Protein AF-A0A922YVS8-F1 (afdb_monomer_lite)

Radius of gyration: 56.86 Å; chains: 1; bounding box: 82×53×142 Å

Foldseek 3Di:
DDADPVVRDDDDDDDDDDDQVVPQCPPPDRDSDDPQVVVVVQLVQAWEWEWDAPDPVVRDIDIDTDRDPDDPFDDPVDDPPDDDHGYDYDPVVVVVVVVVPDDPVVVVVVVVVVVVVVCCVVVPVVVVVVVVVVVVVVVVVVVVVVVCVVLVVVLVVLVVVLVVLVVQLVVLVVVLVVVVVVVVVVDDDDPPVLCLCLPCPHPNVVSLVSNVVSLVVSLVSQCVVCVPPDVSVVVSVVVNVVVVVVNVVVVVVSVCCNVCVCCVVPPDPPDD

Sequence (272 aa):
MFYDRATDDFSIPVVVGLDSNVVSGLDGKRANVDVGLALPALIERGLSGQLATQSLLTGLLYVDLDLRPQRESNVRGTYEGMTEIPTTVTAIQNLRDQFEGMDFRKIADDLSAIAASARAVVSGPQLKQAMDDLVAITASFKRLSDRLDKRVDPLADELQRSLQATREAMEGMQQAAKSVNETADGVGRTSDQVANLLAPEAPLVQNLQRAASEVGRTAAALREATSGDSNLMVGADRALEDLSRAARSLRDLAETLEQQPDALLRGREVKP

pLDDT: mean 71.24, std 10.53, range [42.94, 92.12]

Structure (mmCIF, N/CA/C/O backbone):
data_AF-A0A922YVS8-F1
#
_entry.id   AF-A0A922YVS8-F1
#
loop_
_atom_site.group_PDB
_atom_site.id
_atom_site.type_symbol
_atom_site.label_atom_id
_atom_site.label_alt_id
_atom_site.label_comp_id
_atom_site.label_asym_id
_atom_site.label_entity_id
_atom_site.label_seq_id
_atom_site.pdbx_PDB_ins_code
_atom_site.Cartn_x
_atom_site.Cartn_y
_atom_site.Cartn_z
_atom_site.occupancy
_atom_site.B_iso_or_equiv
_atom_site.auth_seq_id
_atom_site.auth_comp_id
_atom_site.auth_asym_id
_atom_site.auth_atom_id
_atom_site.pdbx_PDB_model_num
ATOM 1 N N . MET A 1 1 ? 39.172 -2.471 -56.951 1.00 58.09 1 MET A N 1
ATOM 2 C CA . MET A 1 1 ? 38.874 -2.973 -55.596 1.00 58.09 1 MET A CA 1
ATOM 3 C C . MET A 1 1 ? 40.212 -3.189 -54.927 1.00 58.09 1 MET A C 1
ATOM 5 O O . MET A 1 1 ? 41.060 -3.832 -55.534 1.00 58.09 1 MET A O 1
ATOM 9 N N . PHE A 1 2 ? 40.424 -2.578 -53.771 1.00 63.81 2 PHE A N 1
ATOM 10 C CA . PHE A 1 2 ? 41.665 -2.674 -53.011 1.00 63.81 2 PHE A CA 1
ATOM 11 C C . PHE A 1 2 ? 41.386 -3.463 -51.741 1.00 63.81 2 PHE A C 1
ATOM 13 O O . PHE A 1 2 ? 40.356 -3.253 -51.103 1.00 63.81 2 PHE A O 1
ATOM 20 N N . TYR A 1 3 ? 42.275 -4.396 -51.428 1.00 65.62 3 TYR A N 1
ATOM 21 C CA . TYR A 1 3 ? 42.193 -5.227 -50.238 1.00 65.62 3 TYR A CA 1
ATOM 22 C C . TYR A 1 3 ? 43.379 -4.885 -49.346 1.00 65.62 3 TYR A C 1
ATOM 24 O O . TYR A 1 3 ? 44.530 -5.036 -49.768 1.00 65.62 3 TYR A O 1
ATOM 32 N N . ASP A 1 4 ? 43.095 -4.393 -48.144 1.00 66.38 4 ASP A N 1
ATOM 33 C CA . ASP A 1 4 ? 44.117 -4.158 -47.134 1.00 66.38 4 ASP A CA 1
ATOM 34 C C . ASP A 1 4 ? 44.248 -5.403 -46.256 1.00 66.38 4 ASP A C 1
ATOM 36 O O . ASP A 1 4 ? 43.372 -5.741 -45.464 1.00 66.38 4 ASP A O 1
ATOM 40 N N . ARG A 1 5 ? 45.384 -6.087 -46.394 1.00 59.88 5 ARG A N 1
ATOM 41 C CA . ARG A 1 5 ? 45.676 -7.328 -45.673 1.00 59.88 5 ARG A CA 1
ATOM 42 C C . ARG A 1 5 ? 45.923 -7.111 -44.175 1.00 59.88 5 ARG A C 1
ATOM 44 O O . ARG A 1 5 ? 45.879 -8.080 -43.425 1.00 59.88 5 ARG A O 1
ATOM 51 N N . ALA A 1 6 ? 46.221 -5.885 -43.739 1.00 65.00 6 ALA A N 1
ATOM 52 C CA . ALA A 1 6 ? 46.435 -5.571 -42.327 1.00 65.00 6 ALA A CA 1
ATOM 53 C C . ALA A 1 6 ? 45.116 -5.357 -41.570 1.00 65.00 6 ALA A C 1
ATOM 55 O O . ALA A 1 6 ? 45.045 -5.655 -40.380 1.00 65.00 6 ALA A O 1
ATOM 56 N N . THR A 1 7 ? 44.083 -4.865 -42.257 1.00 63.25 7 THR A N 1
ATOM 57 C CA . THR A 1 7 ? 42.763 -4.567 -41.676 1.00 63.25 7 THR A CA 1
ATOM 58 C C . THR A 1 7 ? 41.656 -5.517 -42.145 1.00 63.25 7 THR A C 1
ATOM 60 O O . THR A 1 7 ? 40.537 -5.420 -41.653 1.00 63.25 7 THR A O 1
ATOM 63 N N . ASP A 1 8 ? 41.982 -6.454 -43.046 1.00 61.53 8 ASP A N 1
ATOM 64 C CA . ASP A 1 8 ? 41.059 -7.400 -43.694 1.00 61.53 8 ASP A CA 1
ATOM 65 C C . ASP A 1 8 ? 39.847 -6.709 -44.344 1.00 61.53 8 ASP A C 1
ATOM 67 O O . ASP A 1 8 ? 38.736 -7.234 -44.364 1.00 61.53 8 ASP A O 1
ATOM 71 N N . ASP A 1 9 ? 40.063 -5.501 -44.871 1.00 61.22 9 ASP A N 1
ATOM 72 C CA . ASP A 1 9 ? 38.989 -4.635 -45.342 1.00 61.22 9 ASP A CA 1
ATOM 73 C C . ASP A 1 9 ? 39.039 -4.392 -46.857 1.00 61.22 9 ASP A C 1
ATOM 75 O O . ASP A 1 9 ? 40.102 -4.222 -47.472 1.00 61.22 9 ASP A O 1
ATOM 79 N N . PHE A 1 10 ? 37.853 -4.352 -47.468 1.00 65.38 10 PHE A N 1
ATOM 80 C CA . PHE A 1 10 ? 37.658 -4.206 -48.907 1.00 65.38 10 PHE A CA 1
ATOM 81 C C . PHE A 1 10 ? 37.180 -2.796 -49.254 1.00 65.38 10 PHE A C 1
ATOM 83 O O . PHE A 1 10 ? 36.111 -2.363 -48.839 1.00 65.38 10 PHE A O 1
ATOM 90 N N . SER A 1 11 ? 37.928 -2.099 -50.111 1.00 69.62 11 SER A N 1
ATOM 91 C CA . SER A 1 11 ? 37.577 -0.755 -50.585 1.00 69.62 11 SER A CA 1
ATOM 92 C C . SER A 1 11 ? 37.315 -0.695 -52.087 1.00 69.62 11 SER A C 1
ATOM 94 O O . SER A 1 11 ? 38.050 -1.258 -52.910 1.00 69.62 11 SER A O 1
ATOM 96 N N . ILE A 1 12 ? 36.266 0.039 -52.463 1.00 77.25 12 ILE A N 1
ATOM 97 C CA . ILE A 1 12 ? 35.921 0.335 -53.855 1.00 77.25 12 ILE A CA 1
ATOM 98 C C . ILE A 1 12 ? 36.410 1.755 -54.170 1.00 77.25 12 ILE A C 1
ATOM 100 O O . ILE A 1 12 ? 35.902 2.704 -53.576 1.00 77.25 12 ILE A O 1
ATOM 104 N N . PRO A 1 13 ? 37.381 1.931 -55.084 1.00 74.81 13 PRO A N 1
ATOM 105 C CA . PRO A 1 13 ? 37.847 3.260 -55.453 1.00 74.81 13 PRO A CA 1
ATOM 106 C C . PRO A 1 13 ? 36.765 3.997 -56.246 1.00 74.81 13 PRO A C 1
ATOM 108 O O . PRO A 1 13 ? 36.210 3.451 -57.201 1.00 74.81 13 PRO A O 1
ATOM 111 N N . VAL A 1 14 ? 36.505 5.249 -55.877 1.00 80.25 14 VAL A N 1
ATOM 112 C CA . VAL A 1 14 ? 35.592 6.146 -56.591 1.00 80.25 14 VAL A CA 1
ATOM 113 C C . VAL A 1 14 ? 36.385 7.366 -57.037 1.00 80.25 14 VAL A C 1
ATOM 115 O O . VAL A 1 14 ? 37.005 8.037 -56.217 1.00 80.25 14 VAL A O 1
ATOM 118 N N . VAL A 1 15 ? 36.375 7.643 -58.340 1.00 81.94 15 VAL A N 1
ATOM 119 C CA . VAL A 1 15 ? 37.032 8.821 -58.918 1.00 81.94 15 VAL A CA 1
ATOM 120 C C . VAL A 1 15 ? 35.967 9.875 -59.187 1.00 81.94 15 VAL A C 1
ATOM 122 O O . VAL A 1 15 ? 34.983 9.600 -59.872 1.00 81.94 15 VAL A O 1
ATOM 125 N N . VAL A 1 16 ? 36.163 11.077 -58.649 1.00 77.81 16 VAL A N 1
ATOM 126 C CA . VAL A 1 16 ? 35.246 12.210 -58.819 1.00 77.81 16 VAL A CA 1
ATOM 127 C C . VAL A 1 16 ? 35.965 13.315 -59.585 1.00 77.81 16 VAL A C 1
ATOM 129 O O . VAL A 1 16 ? 37.068 13.713 -59.220 1.00 77.81 16 VAL A O 1
ATOM 132 N N . GLY A 1 17 ? 35.338 13.816 -60.650 1.00 78.50 17 GLY A N 1
ATOM 133 C CA . GLY A 1 17 ? 35.780 15.029 -61.332 1.00 78.50 17 GLY A CA 1
ATOM 134 C C . GLY A 1 17 ? 35.181 16.255 -60.650 1.00 78.50 17 GLY A C 1
ATOM 135 O O . GLY A 1 17 ? 33.960 16.375 -60.580 1.00 78.50 17 GLY A O 1
ATOM 136 N N . LEU A 1 18 ? 36.025 17.154 -60.144 1.00 72.12 18 LEU A N 1
ATOM 137 C CA . LEU A 1 18 ? 35.592 18.427 -59.568 1.00 72.12 18 LEU A CA 1
ATOM 138 C C . LEU A 1 18 ? 35.735 19.531 -60.618 1.00 72.12 18 LEU A C 1
ATOM 140 O O . LEU A 1 18 ? 36.820 19.741 -61.157 1.00 72.12 18 LEU A O 1
ATOM 144 N N . ASP A 1 19 ? 34.645 20.238 -60.904 1.00 68.06 19 ASP A N 1
ATOM 145 C CA . ASP A 1 19 ? 34.664 21.399 -61.794 1.00 68.06 19 ASP A CA 1
ATOM 146 C C . ASP A 1 19 ? 35.158 22.637 -61.022 1.00 68.06 19 ASP A C 1
ATOM 148 O O . ASP A 1 19 ? 34.669 22.952 -59.930 1.00 68.06 19 ASP A O 1
ATOM 152 N N . SER A 1 20 ? 36.139 23.349 -61.582 1.00 60.16 20 SER A N 1
ATOM 153 C CA . SER A 1 20 ? 36.783 24.507 -60.950 1.00 60.16 20 SER A CA 1
ATOM 154 C C . SER A 1 20 ? 35.852 25.692 -60.711 1.00 60.16 20 SER A C 1
ATOM 156 O O . SER A 1 20 ? 36.101 26.519 -59.827 1.00 60.16 20 SER A O 1
ATOM 158 N N . ASN A 1 21 ? 34.723 25.729 -61.417 1.00 57.12 21 ASN A N 1
ATOM 159 C CA . ASN A 1 21 ? 33.697 26.748 -61.236 1.00 57.12 21 ASN A CA 1
ATOM 160 C C . ASN A 1 21 ? 32.858 26.553 -59.960 1.00 57.12 21 ASN A C 1
ATOM 162 O O . ASN A 1 21 ? 32.182 27.489 -59.537 1.00 57.12 21 ASN A O 1
ATOM 166 N N . VAL A 1 22 ? 32.901 25.369 -59.334 1.00 55.09 22 VAL A N 1
ATOM 167 C CA . VAL A 1 22 ? 32.051 25.010 -58.179 1.00 55.09 22 VAL A CA 1
ATOM 168 C C . VAL A 1 22 ? 32.738 25.300 -56.835 1.00 55.09 22 VAL A C 1
ATOM 170 O O . VAL A 1 22 ? 32.066 25.547 -55.839 1.00 55.09 22 VAL A O 1
ATOM 173 N N . VAL A 1 23 ? 34.076 25.337 -56.802 1.00 53.84 23 VAL A N 1
ATOM 174 C CA . VAL A 1 23 ? 34.883 25.479 -55.565 1.00 53.84 23 VAL A CA 1
ATOM 175 C C . VAL A 1 23 ? 35.293 26.938 -55.278 1.00 53.84 23 VAL A C 1
ATOM 177 O O . VAL A 1 23 ? 35.799 27.268 -54.205 1.00 53.84 23 VAL A O 1
ATOM 180 N N . SER A 1 24 ? 35.034 27.857 -56.208 1.00 50.88 24 SER A N 1
ATOM 181 C CA . SER A 1 24 ? 35.391 29.273 -56.070 1.00 50.88 24 SER A CA 1
ATOM 182 C C . SER A 1 24 ? 34.407 30.022 -55.160 1.00 50.88 24 SER A C 1
ATOM 184 O O . SER A 1 24 ? 33.421 30.578 -55.643 1.00 50.88 24 SER A O 1
ATOM 186 N N . GLY A 1 25 ? 34.662 30.075 -53.846 1.00 50.12 25 GLY A N 1
ATOM 187 C CA . GLY A 1 25 ? 33.850 30.930 -52.966 1.00 50.12 25 GLY A CA 1
ATOM 188 C C . GLY A 1 25 ? 33.997 30.810 -51.449 1.00 50.12 25 GLY A C 1
ATOM 189 O O . GLY A 1 25 ? 33.137 31.332 -50.746 1.00 50.12 25 GLY A O 1
ATOM 190 N N . LEU A 1 26 ? 35.034 30.166 -50.907 1.00 49.34 26 LEU A N 1
ATOM 191 C CA . LEU A 1 26 ? 35.157 29.990 -49.447 1.00 49.34 26 LEU A CA 1
ATOM 192 C C . LEU A 1 26 ? 35.705 31.228 -48.702 1.00 49.34 26 LEU A C 1
ATOM 194 O O . LEU A 1 26 ? 35.675 31.272 -47.475 1.00 49.34 26 LEU A O 1
ATOM 198 N N . ASP A 1 27 ? 36.151 32.255 -49.425 1.00 49.72 27 ASP A N 1
ATOM 199 C CA . ASP A 1 27 ? 36.666 33.532 -48.907 1.00 49.72 27 ASP A CA 1
ATOM 200 C C . ASP A 1 27 ? 35.965 34.768 -49.520 1.00 49.72 27 ASP A C 1
ATOM 202 O O . ASP A 1 27 ? 36.373 35.909 -49.287 1.00 49.72 27 ASP A O 1
ATOM 206 N N . GLY A 1 28 ? 34.902 34.562 -50.310 1.00 50.94 28 GLY A N 1
ATOM 207 C CA . GLY A 1 28 ? 34.138 35.633 -50.962 1.00 50.94 28 GLY A CA 1
ATOM 208 C C . GLY A 1 28 ? 34.893 36.390 -52.064 1.00 50.94 28 GLY A C 1
ATOM 209 O O . GLY A 1 28 ? 34.376 37.379 -52.587 1.00 50.94 28 GLY A O 1
ATOM 210 N N . LYS A 1 29 ? 36.095 35.946 -52.449 1.00 52.50 29 LYS A N 1
ATOM 211 C CA . LYS A 1 29 ? 36.877 36.533 -53.540 1.00 52.50 29 LYS A CA 1
ATOM 212 C C . LYS A 1 29 ? 36.985 35.515 -54.668 1.00 52.50 29 LYS A C 1
ATOM 214 O O . LYS A 1 29 ? 37.364 34.372 -54.457 1.00 52.50 29 LYS A O 1
ATOM 219 N N . ARG A 1 30 ? 36.674 35.930 -55.901 1.00 48.47 30 ARG A N 1
ATOM 220 C CA . ARG A 1 30 ? 36.985 35.136 -57.101 1.00 48.47 30 ARG A CA 1
ATOM 221 C C . ARG A 1 30 ? 38.494 35.158 -57.326 1.00 48.47 30 ARG A C 1
ATOM 223 O O . ARG A 1 30 ? 38.990 35.912 -58.158 1.00 48.47 30 ARG A O 1
ATOM 230 N N . ALA A 1 31 ? 39.229 34.386 -56.542 1.00 52.06 31 ALA A N 1
ATOM 231 C CA . ALA A 1 31 ? 40.592 34.040 -56.876 1.00 52.06 31 ALA A CA 1
ATOM 232 C C . ALA A 1 31 ? 40.534 32.806 -57.782 1.00 52.06 31 ALA A C 1
ATOM 234 O O . ALA A 1 31 ? 39.868 31.824 -57.463 1.00 52.06 31 ALA A O 1
ATOM 235 N N . ASN A 1 32 ? 41.207 32.886 -58.929 1.00 51.34 32 ASN A N 1
ATOM 236 C CA . ASN A 1 32 ? 41.438 31.769 -59.841 1.00 51.34 32 ASN A CA 1
ATOM 237 C C . ASN A 1 32 ? 42.437 30.804 -59.172 1.00 51.34 32 ASN A C 1
ATOM 239 O O . ASN A 1 32 ? 43.597 30.725 -59.569 1.00 51.34 32 ASN A O 1
ATOM 243 N N . VAL A 1 33 ? 42.038 30.213 -58.043 1.00 54.34 33 VAL A N 1
ATOM 244 C CA . VAL A 1 33 ? 42.854 29.260 -57.295 1.00 54.34 33 VAL A CA 1
ATOM 245 C C . VAL A 1 33 ? 42.664 27.918 -57.968 1.00 54.34 33 VAL A C 1
ATOM 247 O O . VAL A 1 33 ? 41.540 27.434 -58.096 1.00 54.34 33 VAL A O 1
ATOM 250 N N . ASP A 1 34 ? 43.771 27.339 -58.413 1.00 58.03 34 ASP A N 1
ATOM 251 C CA . ASP A 1 34 ? 43.793 25.985 -58.938 1.00 58.03 34 ASP A CA 1
ATOM 252 C C . ASP A 1 34 ? 43.182 25.040 -57.890 1.00 58.03 34 ASP A C 1
ATOM 254 O O . ASP A 1 34 ? 43.657 24.969 -56.752 1.00 58.03 34 ASP A O 1
ATOM 258 N N . VAL A 1 35 ? 42.093 24.351 -58.241 1.00 56.66 35 VAL A N 1
ATOM 259 C CA . VAL A 1 35 ? 41.361 23.466 -57.316 1.00 56.66 35 VAL A CA 1
ATOM 260 C C . VAL A 1 35 ? 42.278 22.395 -56.730 1.00 56.66 35 VAL A C 1
ATOM 262 O O . VAL A 1 35 ? 42.091 21.994 -55.578 1.00 56.66 35 VAL A O 1
ATOM 265 N N . GLY A 1 36 ? 43.326 22.006 -57.466 1.00 58.84 36 GLY A N 1
ATOM 266 C CA . GLY A 1 36 ? 44.356 21.091 -56.981 1.00 58.84 36 GLY A CA 1
ATOM 267 C C . GLY A 1 36 ? 45.101 21.588 -55.735 1.00 58.84 36 GLY A C 1
ATOM 268 O O . GLY A 1 36 ? 45.510 20.772 -54.913 1.00 58.84 36 GLY A O 1
ATOM 269 N N . LEU A 1 37 ? 45.231 22.906 -55.544 1.00 59.44 37 LEU A N 1
ATOM 270 C CA . LEU A 1 37 ? 45.933 23.514 -54.405 1.00 59.44 37 LEU A CA 1
ATOM 271 C C . LEU A 1 37 ? 45.021 23.762 -53.193 1.00 59.44 37 LEU A C 1
ATOM 273 O O . LEU A 1 37 ? 45.501 23.785 -52.062 1.00 59.44 37 LEU A O 1
ATOM 277 N N . ALA A 1 38 ? 43.713 23.942 -53.405 1.00 67.88 38 ALA A N 1
ATOM 278 C CA . ALA A 1 38 ? 42.760 24.229 -52.329 1.00 67.88 38 ALA A CA 1
ATOM 279 C C . ALA A 1 38 ? 42.250 22.962 -51.620 1.00 67.88 38 ALA A C 1
ATOM 281 O O . ALA A 1 38 ? 41.956 22.994 -50.425 1.00 67.88 38 ALA A O 1
ATOM 282 N N . LEU A 1 39 ? 42.157 21.840 -52.340 1.00 75.12 39 LEU A N 1
ATOM 283 C CA . LEU A 1 39 ? 41.601 20.594 -51.814 1.00 75.12 39 LEU A CA 1
ATOM 284 C C . LEU A 1 39 ? 42.404 19.996 -50.637 1.00 75.12 39 LEU A C 1
ATOM 286 O O . LEU A 1 39 ? 41.772 19.639 -49.641 1.00 75.12 39 LEU A O 1
ATOM 290 N N . PRO A 1 40 ? 43.754 19.946 -50.662 1.00 77.00 40 PRO A N 1
ATOM 291 C CA . PRO A 1 40 ? 44.537 19.469 -49.519 1.00 77.00 40 PRO A CA 1
ATOM 292 C C . PRO A 1 40 ? 44.268 20.267 -48.236 1.00 77.00 40 PRO A C 1
ATOM 294 O O . PRO A 1 40 ? 44.071 19.684 -47.174 1.00 77.00 40 PRO A O 1
ATOM 297 N N . ALA A 1 41 ? 44.150 21.595 -48.343 1.00 75.19 41 ALA A N 1
ATOM 298 C CA . ALA A 1 41 ? 43.856 22.462 -47.201 1.00 75.19 41 ALA A CA 1
ATOM 299 C C . ALA A 1 41 ? 42.443 22.239 -46.628 1.00 75.19 41 ALA A C 1
ATOM 301 O O . ALA A 1 41 ? 42.214 22.451 -45.438 1.00 75.19 41 ALA A O 1
ATOM 302 N N . LEU A 1 42 ? 41.477 21.816 -47.450 1.00 79.06 42 LEU A N 1
ATOM 303 C CA . LEU A 1 42 ? 40.133 21.465 -46.981 1.00 79.06 42 LEU A CA 1
ATOM 304 C C . LEU A 1 42 ? 40.116 20.103 -46.287 1.00 79.06 42 LEU A C 1
ATOM 306 O O . LEU A 1 42 ? 39.453 19.958 -45.262 1.00 79.06 42 LEU A O 1
ATOM 310 N N . ILE A 1 43 ? 40.885 19.138 -46.791 1.00 80.50 43 ILE A N 1
ATOM 311 C CA . ILE A 1 43 ? 41.066 17.829 -46.150 1.00 80.50 43 ILE A CA 1
ATOM 312 C C . ILE A 1 43 ? 41.705 17.997 -44.768 1.00 80.50 43 ILE A C 1
ATOM 314 O O . ILE A 1 43 ? 41.175 17.472 -43.791 1.00 80.50 43 ILE A O 1
ATOM 318 N N . GLU A 1 44 ? 42.752 18.820 -44.642 1.00 78.44 44 GLU A N 1
ATOM 319 C CA . GLU A 1 44 ? 43.361 19.154 -43.342 1.00 78.44 44 GLU A CA 1
ATOM 320 C C . GLU A 1 44 ? 42.370 19.799 -42.356 1.00 78.44 44 GLU A C 1
ATOM 322 O O . GLU A 1 44 ? 42.514 19.671 -41.139 1.00 78.44 44 GLU A O 1
ATOM 327 N N . ARG A 1 45 ? 41.330 20.469 -42.868 1.00 77.69 45 ARG A N 1
ATOM 328 C CA . ARG A 1 45 ? 40.256 21.086 -42.074 1.00 77.69 45 ARG A CA 1
ATOM 329 C C . ARG A 1 45 ? 39.076 20.150 -41.797 1.00 77.69 45 ARG A C 1
ATOM 331 O O . ARG A 1 45 ? 38.106 20.594 -41.183 1.00 77.69 45 ARG A O 1
ATOM 338 N N . GLY A 1 46 ? 39.163 18.884 -42.202 1.00 79.56 46 GLY A N 1
ATOM 339 C CA . GLY A 1 46 ? 38.150 17.862 -41.942 1.00 79.56 46 GLY A CA 1
ATOM 340 C C . GLY A 1 46 ? 37.183 17.609 -43.097 1.00 79.56 46 GLY A C 1
ATOM 341 O O . GLY A 1 46 ? 36.078 17.126 -42.861 1.00 79.56 46 GLY A O 1
ATOM 342 N N . LEU A 1 47 ? 37.540 17.944 -44.341 1.00 85.00 47 LEU A N 1
ATOM 343 C CA . LEU A 1 47 ? 36.718 17.573 -45.495 1.00 85.00 47 LEU A CA 1
ATOM 344 C C . LEU A 1 47 ? 36.656 16.050 -45.607 1.00 85.00 47 LEU A C 1
ATOM 346 O O . LEU A 1 47 ? 37.685 15.386 -45.728 1.00 85.00 47 LEU A O 1
ATOM 350 N N . SER A 1 48 ? 35.442 15.513 -45.599 1.00 85.75 48 SER A N 1
ATOM 351 C CA . SER A 1 48 ? 35.200 14.080 -45.719 1.00 85.75 48 SER A CA 1
ATOM 352 C C . SER A 1 48 ? 34.015 13.794 -46.631 1.00 85.75 48 SER A C 1
ATOM 354 O O . SER A 1 48 ? 33.064 14.574 -46.708 1.00 85.75 48 SER A O 1
ATOM 356 N N . GLY A 1 49 ? 34.096 12.669 -47.335 1.00 85.75 49 GLY A N 1
ATOM 357 C CA . GLY A 1 49 ? 33.036 12.146 -48.178 1.00 85.75 49 GLY A CA 1
ATOM 358 C C . GLY A 1 49 ? 32.163 11.133 -47.450 1.00 85.75 49 GLY A C 1
ATOM 359 O O . GLY A 1 49 ? 32.647 10.308 -46.676 1.00 85.75 49 GLY A O 1
ATOM 360 N N . GLN A 1 50 ? 30.868 11.149 -47.727 1.00 83.88 50 GLN A N 1
ATOM 361 C CA . GLN A 1 50 ? 29.936 10.119 -47.289 1.00 83.88 50 GLN A CA 1
ATOM 362 C C . GLN A 1 50 ? 29.014 9.750 -48.454 1.00 83.88 50 GLN A C 1
ATOM 364 O O . GLN A 1 50 ? 28.595 10.609 -49.226 1.00 83.88 50 GLN A O 1
ATOM 369 N N . LEU A 1 51 ? 28.659 8.471 -48.582 1.00 85.38 51 LEU A N 1
ATOM 370 C CA . LEU A 1 51 ? 27.561 8.090 -49.466 1.00 85.38 51 LEU A CA 1
ATOM 371 C C . LEU A 1 51 ? 26.229 8.481 -48.823 1.00 85.38 51 LEU A C 1
ATOM 373 O O . LEU A 1 51 ? 25.913 8.082 -47.701 1.00 85.38 51 LEU A O 1
ATOM 377 N N . ALA A 1 52 ? 25.434 9.250 -49.552 1.00 78.94 52 ALA A N 1
ATOM 378 C CA . ALA A 1 52 ? 24.099 9.643 -49.145 1.00 78.94 52 ALA A CA 1
ATOM 379 C C . ALA A 1 52 ? 23.079 9.153 -50.174 1.00 78.94 52 ALA A C 1
ATOM 381 O O . ALA A 1 52 ? 23.367 9.006 -51.362 1.00 78.94 52 ALA A O 1
ATOM 382 N N . THR A 1 53 ? 21.872 8.839 -49.709 1.00 80.62 53 THR A N 1
ATOM 383 C CA . THR A 1 53 ? 20.803 8.356 -50.585 1.00 80.62 53 THR A CA 1
ATOM 384 C C . THR A 1 53 ? 20.056 9.543 -51.170 1.00 80.62 53 THR A C 1
ATOM 386 O O . THR A 1 53 ? 19.465 10.324 -50.431 1.00 80.62 53 THR A O 1
ATOM 389 N N . GLN A 1 54 ? 20.051 9.663 -52.496 1.00 77.62 54 GLN A N 1
ATOM 390 C CA . GLN A 1 54 ? 19.267 10.688 -53.185 1.00 77.62 54 GLN A CA 1
ATOM 391 C C . GLN A 1 54 ? 17.778 10.326 -53.192 1.00 77.62 54 GLN A C 1
ATOM 393 O O . GLN A 1 54 ? 16.914 11.191 -53.078 1.00 77.62 54 GLN A O 1
ATOM 398 N N . SER A 1 55 ? 17.471 9.036 -53.345 1.00 74.69 55 SER A N 1
ATOM 399 C CA . SER A 1 55 ? 16.103 8.528 -53.376 1.00 74.69 55 SER A CA 1
ATOM 400 C C . SER A 1 55 ? 16.049 7.102 -52.849 1.00 74.69 55 SER A C 1
ATOM 402 O O . SER A 1 55 ? 16.669 6.196 -53.405 1.00 74.69 55 SER A O 1
ATOM 404 N N . LEU A 1 56 ? 15.256 6.894 -51.798 1.00 72.75 56 LEU A N 1
ATOM 405 C CA . LEU A 1 56 ? 14.994 5.565 -51.239 1.00 72.75 56 LEU A CA 1
ATOM 406 C C . LEU A 1 56 ? 14.178 4.684 -52.195 1.00 72.75 56 LEU A C 1
ATOM 408 O O . LEU A 1 56 ? 14.260 3.465 -52.118 1.00 72.75 56 LEU A O 1
ATOM 412 N N . LEU A 1 57 ? 13.405 5.292 -53.102 1.00 75.19 57 LEU A N 1
ATOM 413 C CA . LEU A 1 57 ? 12.544 4.562 -54.033 1.00 75.19 57 LEU A CA 1
ATOM 414 C C . LEU A 1 57 ? 13.334 3.954 -55.199 1.00 75.19 57 LEU A C 1
ATOM 416 O O . LEU A 1 57 ? 12.989 2.879 -55.678 1.00 75.19 57 LEU A O 1
ATOM 420 N N . THR A 1 58 ? 14.382 4.643 -55.660 1.00 81.81 58 THR A N 1
ATOM 421 C CA . THR A 1 58 ? 15.212 4.197 -56.793 1.00 81.81 58 THR A CA 1
ATOM 422 C C . THR A 1 58 ? 16.573 3.647 -56.370 1.00 81.81 58 THR A C 1
ATOM 424 O O . THR A 1 58 ? 17.258 3.053 -57.196 1.00 81.81 58 THR A O 1
ATOM 427 N N . GLY A 1 59 ? 16.981 3.846 -55.111 1.00 77.44 59 GLY A N 1
ATOM 428 C CA . GLY A 1 59 ? 18.271 3.389 -54.584 1.00 77.44 59 GLY A CA 1
ATOM 429 C C . GLY A 1 59 ? 19.481 4.172 -55.103 1.00 77.44 59 GLY A C 1
ATOM 430 O O . GLY A 1 59 ? 20.612 3.724 -54.941 1.00 77.44 59 GLY A O 1
ATOM 431 N N . LEU A 1 60 ? 19.265 5.327 -55.742 1.00 82.19 60 LEU A N 1
ATOM 432 C CA . LEU A 1 60 ? 20.349 6.168 -56.250 1.00 82.19 60 LEU A CA 1
ATOM 433 C C . LEU A 1 60 ? 21.125 6.806 -55.091 1.00 82.19 60 LEU A C 1
ATOM 435 O O . LEU A 1 60 ? 20.534 7.399 -54.182 1.00 82.19 60 LEU A O 1
ATOM 439 N N . LEU A 1 61 ? 22.452 6.702 -55.155 1.00 83.62 61 LEU A N 1
ATOM 440 C CA . LEU A 1 61 ? 23.387 7.269 -54.186 1.00 83.62 61 LEU A CA 1
ATOM 441 C C . LEU A 1 61 ? 24.136 8.454 -54.801 1.00 83.62 61 LEU A C 1
ATOM 443 O O . LEU A 1 61 ? 24.439 8.448 -55.994 1.00 83.62 61 LEU A O 1
ATOM 447 N N . TYR A 1 62 ? 24.468 9.439 -53.974 1.00 84.50 62 TYR A N 1
ATOM 448 C CA . TYR A 1 62 ? 25.375 10.530 -54.319 1.00 84.50 62 TYR A CA 1
ATOM 449 C C . TYR A 1 62 ? 26.499 10.630 -53.283 1.00 84.50 62 TYR A C 1
ATOM 451 O O . TYR A 1 62 ? 26.388 10.104 -52.172 1.00 84.50 62 TYR A O 1
ATOM 459 N N . VAL A 1 63 ? 27.596 11.282 -53.667 1.00 85.62 63 VAL A N 1
ATOM 460 C CA . VAL A 1 63 ? 28.715 11.569 -52.766 1.00 85.62 63 VAL A CA 1
ATOM 461 C C . VAL A 1 63 ? 28.472 12.931 -52.133 1.00 85.62 63 VAL A C 1
ATOM 463 O O . VAL A 1 63 ? 28.469 13.946 -52.827 1.00 85.62 63 VAL A O 1
ATOM 466 N N . ASP A 1 64 ? 28.248 12.935 -50.827 1.00 85.19 64 ASP A N 1
ATOM 467 C CA . ASP A 1 64 ? 28.142 14.135 -50.008 1.00 85.19 64 ASP A CA 1
ATOM 468 C C . ASP A 1 64 ? 29.533 14.511 -49.489 1.00 85.19 64 ASP A C 1
ATOM 470 O O . ASP A 1 64 ? 30.226 13.657 -48.935 1.00 85.19 64 ASP A O 1
ATOM 474 N N . LEU A 1 65 ? 29.959 15.758 -49.699 1.00 85.06 65 LEU A N 1
ATOM 475 C CA . LEU A 1 65 ? 31.257 16.273 -49.254 1.00 85.06 65 LEU A CA 1
ATOM 476 C C . LEU A 1 65 ? 31.020 17.377 -48.228 1.00 85.06 65 LEU A C 1
ATOM 478 O O . LEU A 1 65 ? 30.478 18.426 -48.573 1.00 85.06 65 LEU A O 1
ATOM 482 N N . ASP A 1 66 ? 31.455 17.159 -46.989 1.00 83.56 66 ASP A N 1
ATOM 483 C CA . ASP A 1 66 ? 31.222 18.103 -45.893 1.00 83.56 66 ASP A CA 1
ATOM 484 C C . ASP A 1 66 ? 32.434 18.206 -44.952 1.00 83.56 66 ASP A C 1
ATOM 486 O O . ASP A 1 66 ? 33.254 17.287 -44.847 1.00 83.56 66 ASP A O 1
ATOM 490 N N . LEU A 1 67 ? 32.556 19.346 -44.268 1.00 82.25 67 LEU A N 1
ATOM 491 C CA . LEU A 1 67 ? 33.602 19.620 -43.284 1.00 82.25 67 LEU A CA 1
ATOM 492 C C . LEU A 1 67 ? 33.172 19.092 -41.916 1.00 82.25 67 LEU A C 1
ATOM 494 O O . LEU A 1 67 ? 32.337 19.682 -41.229 1.00 82.25 67 LEU A O 1
ATOM 498 N N . ARG A 1 68 ? 33.782 17.988 -41.491 1.00 77.38 68 ARG A N 1
ATOM 499 C CA . ARG A 1 68 ? 33.457 17.307 -40.239 1.00 77.38 68 ARG A CA 1
ATOM 500 C C . ARG A 1 68 ? 34.661 17.339 -39.294 1.00 77.38 68 ARG A C 1
ATOM 502 O O . ARG A 1 68 ? 35.756 16.949 -39.680 1.00 77.38 68 ARG A O 1
ATOM 509 N N . PRO A 1 69 ? 34.491 17.758 -38.027 1.00 64.50 69 PRO A N 1
ATOM 510 C CA . PRO A 1 69 ? 35.601 17.880 -37.077 1.00 64.50 69 PRO A CA 1
ATOM 511 C C . PRO A 1 69 ? 36.153 16.535 -36.561 1.00 64.50 69 PRO A C 1
ATOM 513 O O . PRO A 1 69 ? 37.117 16.530 -35.792 1.00 64.50 69 PRO A O 1
ATOM 516 N N . GLN A 1 70 ? 35.551 15.397 -36.933 1.00 59.66 70 GLN A N 1
ATOM 517 C CA . GLN A 1 70 ? 36.037 14.072 -36.538 1.00 59.66 70 GLN A CA 1
ATOM 518 C C . GLN A 1 70 ? 37.238 13.638 -37.389 1.00 59.66 70 GLN A C 1
ATOM 520 O O . GLN A 1 70 ? 37.213 13.714 -38.611 1.00 59.66 70 GLN A O 1
ATOM 525 N N . ARG A 1 71 ? 38.292 13.176 -36.704 1.00 53.84 71 ARG A N 1
ATOM 526 C CA . ARG A 1 71 ? 39.639 12.940 -37.254 1.00 53.84 71 ARG A CA 1
ATOM 527 C C . ARG A 1 71 ? 39.909 11.509 -37.718 1.00 53.84 71 ARG A C 1
ATOM 529 O O . ARG A 1 71 ? 41.028 11.226 -38.135 1.00 53.84 71 ARG A O 1
ATOM 536 N N . GLU A 1 72 ? 38.948 10.597 -37.608 1.00 55.69 72 GLU A N 1
ATOM 537 C CA . GLU A 1 72 ? 39.174 9.205 -38.008 1.00 55.69 72 GLU A CA 1
ATOM 538 C C . GLU A 1 72 ? 38.988 9.075 -39.515 1.00 55.69 72 GLU A C 1
ATOM 540 O O . GLU A 1 72 ? 37.913 8.802 -40.039 1.00 55.69 72 GLU A O 1
ATOM 545 N N . SER A 1 73 ? 40.075 9.387 -40.206 1.00 55.19 73 SER A N 1
ATOM 546 C CA . SER A 1 73 ? 40.164 9.473 -41.649 1.00 55.19 73 SER A CA 1
ATOM 547 C C . SER A 1 73 ? 41.324 8.565 -42.057 1.00 55.19 73 SER A C 1
ATOM 549 O O . SER A 1 73 ? 42.492 8.932 -41.919 1.00 55.19 73 SER A O 1
ATOM 551 N N . ASN A 1 74 ? 41.010 7.353 -42.508 1.00 60.66 74 ASN A N 1
ATOM 552 C CA . ASN A 1 74 ? 42.012 6.440 -43.048 1.00 60.66 74 ASN A CA 1
ATOM 553 C C . ASN A 1 74 ? 42.184 6.752 -44.534 1.00 60.66 74 ASN A C 1
ATOM 555 O O . ASN A 1 74 ? 41.386 6.309 -45.357 1.00 60.66 74 ASN A O 1
ATOM 559 N N . VAL A 1 75 ? 43.210 7.535 -44.860 1.00 61.72 75 VAL A N 1
ATOM 560 C CA . VAL A 1 75 ? 43.663 7.725 -46.243 1.00 61.72 75 VAL A CA 1
ATOM 561 C C . VAL A 1 75 ? 44.474 6.490 -46.625 1.00 61.72 75 VAL A C 1
ATOM 563 O O . VAL A 1 75 ? 45.436 6.154 -45.934 1.00 61.72 75 VAL A O 1
ATOM 566 N N . ARG A 1 76 ? 44.074 5.780 -47.682 1.00 64.19 76 ARG A N 1
ATOM 567 C CA . ARG A 1 76 ? 44.693 4.501 -48.076 1.00 64.19 76 ARG A CA 1
ATOM 568 C C . ARG A 1 76 ? 45.813 4.659 -49.105 1.00 64.19 76 ARG A C 1
ATOM 570 O O . ARG A 1 76 ? 46.522 3.693 -49.365 1.00 64.19 76 ARG A O 1
ATOM 577 N N . GLY A 1 77 ? 46.014 5.864 -49.644 1.00 60.06 77 GLY A N 1
ATOM 578 C CA . GLY A 1 77 ? 47.121 6.186 -50.547 1.00 60.06 77 GLY A CA 1
ATOM 579 C C . GLY A 1 77 ? 46.981 5.470 -51.887 1.00 60.06 77 GLY A C 1
ATOM 580 O O . GLY A 1 77 ? 47.909 4.816 -52.352 1.00 60.06 77 GLY A O 1
ATOM 581 N N . THR A 1 78 ? 45.786 5.530 -52.473 1.00 57.12 78 THR A N 1
ATOM 582 C CA . THR A 1 78 ? 45.347 4.513 -53.443 1.00 57.12 78 THR A CA 1
ATOM 583 C C . THR A 1 78 ? 45.768 4.795 -54.902 1.00 57.12 78 THR A C 1
ATOM 585 O O . THR A 1 78 ? 45.790 3.874 -55.718 1.00 57.12 78 THR A O 1
ATOM 588 N N . TYR A 1 79 ? 46.128 6.041 -55.248 1.00 63.00 79 TYR A N 1
ATOM 589 C CA . TYR A 1 79 ? 46.548 6.441 -56.604 1.00 63.00 79 TYR A CA 1
ATOM 590 C C . TYR A 1 79 ? 47.680 7.483 -56.580 1.00 63.00 79 TYR A C 1
ATOM 592 O O . TYR A 1 79 ? 47.519 8.568 -56.022 1.00 63.00 79 TYR A O 1
ATOM 600 N N . GLU A 1 80 ? 48.812 7.180 -57.227 1.00 60.22 80 GLU A N 1
ATOM 601 C CA . GLU A 1 80 ? 49.928 8.124 -57.381 1.00 60.22 80 GLU A CA 1
ATOM 602 C C . GLU A 1 80 ? 49.505 9.341 -58.222 1.00 60.22 80 GLU A C 1
ATOM 604 O O . GLU A 1 80 ? 49.046 9.206 -59.356 1.00 60.22 80 GLU A O 1
ATOM 609 N N . GLY A 1 81 ? 49.658 10.543 -57.658 1.00 66.38 81 GLY A N 1
ATOM 610 C CA . GLY A 1 81 ? 49.364 11.812 -58.334 1.00 66.38 81 GLY A CA 1
ATOM 611 C C . GLY A 1 81 ? 47.925 12.329 -58.202 1.00 66.38 81 GLY A C 1
ATOM 612 O O . GLY A 1 81 ? 47.617 13.359 -58.797 1.00 66.38 81 GLY A O 1
ATOM 613 N N . MET A 1 82 ? 47.052 11.670 -57.427 1.00 71.00 82 MET A N 1
ATOM 614 C CA . MET A 1 82 ? 45.693 12.152 -57.134 1.00 71.00 82 MET A CA 1
ATOM 615 C C . MET A 1 82 ? 45.508 12.466 -55.646 1.00 71.00 82 MET A C 1
ATOM 617 O O . MET A 1 82 ? 46.011 11.754 -54.781 1.00 71.00 82 MET A O 1
ATOM 621 N N . THR A 1 83 ? 44.748 13.521 -55.346 1.00 75.06 83 THR A N 1
ATOM 622 C CA . THR A 1 83 ? 44.380 13.881 -53.970 1.00 75.06 83 THR A CA 1
ATOM 623 C C . THR A 1 83 ? 43.230 12.996 -53.489 1.00 75.06 83 THR A C 1
ATOM 625 O O . THR A 1 83 ? 42.150 13.004 -54.077 1.00 75.06 83 THR A O 1
ATOM 628 N N . GLU A 1 84 ? 43.450 12.242 -52.414 1.00 80.00 84 GLU A N 1
ATOM 629 C CA . GLU A 1 84 ? 42.445 11.357 -51.819 1.00 80.00 84 GLU A CA 1
ATOM 630 C C . GLU A 1 84 ? 41.602 12.101 -50.771 1.00 80.00 84 GLU A C 1
ATOM 632 O O . GLU A 1 84 ? 42.147 12.749 -49.879 1.00 80.00 84 GLU A O 1
ATOM 637 N N . ILE A 1 85 ? 40.272 11.998 -50.870 1.00 82.44 85 ILE A N 1
ATOM 638 C CA . ILE A 1 85 ? 39.334 12.549 -49.881 1.00 82.44 85 ILE A CA 1
ATOM 639 C C . ILE A 1 85 ? 38.939 11.426 -48.908 1.00 82.44 85 ILE A C 1
ATOM 641 O O . ILE A 1 85 ? 38.426 10.401 -49.365 1.00 82.44 85 ILE A O 1
ATOM 645 N N . PRO A 1 86 ? 39.123 11.599 -47.586 1.00 81.38 86 PRO A N 1
ATOM 646 C CA . PRO A 1 86 ? 38.726 10.593 -46.606 1.00 81.38 86 PRO A CA 1
ATOM 647 C C . PRO A 1 86 ? 37.219 10.320 -46.616 1.00 81.38 86 PRO A C 1
ATOM 649 O O . PRO A 1 86 ? 36.423 11.242 -46.782 1.00 81.38 86 PRO A O 1
ATOM 652 N N . THR A 1 87 ? 36.808 9.074 -46.369 1.00 80.88 87 THR A N 1
ATOM 653 C CA . THR A 1 87 ? 35.387 8.694 -46.294 1.00 80.88 87 THR A CA 1
ATOM 654 C C . THR A 1 87 ? 34.929 8.402 -44.868 1.00 80.88 87 THR A C 1
ATOM 656 O O . THR A 1 87 ? 35.672 7.795 -44.101 1.00 80.88 87 THR A O 1
ATOM 659 N N . THR A 1 88 ? 33.683 8.748 -44.534 1.00 76.69 88 THR A N 1
ATOM 660 C CA . THR A 1 88 ? 33.029 8.387 -43.263 1.00 76.69 88 THR A CA 1
ATOM 661 C C . THR A 1 88 ? 31.925 7.350 -43.468 1.00 76.69 88 THR A C 1
ATOM 663 O O . THR A 1 88 ? 31.296 7.285 -44.529 1.00 76.69 88 THR A O 1
ATOM 666 N N . VAL A 1 89 ? 31.686 6.521 -42.447 1.00 68.44 89 VAL A N 1
ATOM 667 C CA . VAL A 1 89 ? 30.587 5.544 -42.447 1.00 68.44 89 VAL A CA 1
ATOM 668 C C . VAL A 1 89 ? 29.232 6.246 -42.366 1.00 68.44 89 VAL A C 1
ATOM 670 O O . VAL A 1 89 ? 29.082 7.292 -41.732 1.00 68.44 89 VAL A O 1
ATOM 673 N N . THR A 1 90 ? 28.226 5.678 -43.029 1.00 65.69 90 THR A N 1
ATOM 674 C CA . THR A 1 90 ? 26.903 6.302 -43.127 1.00 65.69 90 THR A CA 1
ATOM 675 C C . THR A 1 90 ? 26.038 6.002 -41.899 1.00 65.69 90 THR A C 1
ATOM 677 O O . THR A 1 90 ? 26.051 4.889 -41.380 1.00 65.69 90 THR A O 1
ATOM 680 N N . ALA A 1 91 ? 25.213 6.958 -41.454 1.00 63.25 91 ALA A N 1
ATOM 681 C CA . ALA A 1 91 ? 24.330 6.784 -40.287 1.00 63.25 91 ALA A CA 1
ATOM 682 C C . ALA A 1 91 ? 23.349 5.597 -40.411 1.00 63.25 91 ALA A C 1
ATOM 684 O O . ALA A 1 91 ? 22.958 5.004 -39.407 1.00 63.25 91 ALA A O 1
ATOM 685 N N . ILE A 1 92 ? 22.972 5.226 -41.639 1.00 65.75 92 ILE A N 1
ATOM 686 C CA . ILE A 1 92 ? 22.079 4.090 -41.910 1.00 65.75 92 ILE A CA 1
ATOM 687 C C . ILE A 1 92 ? 22.764 2.743 -41.643 1.00 65.75 92 ILE A C 1
ATOM 689 O O . ILE A 1 92 ? 22.090 1.813 -41.207 1.00 65.75 92 ILE A O 1
ATOM 693 N N . GLN A 1 93 ? 24.081 2.631 -41.845 1.00 65.06 93 GLN A N 1
ATOM 694 C CA . GLN A 1 93 ? 24.829 1.413 -41.503 1.00 65.06 93 GLN A CA 1
ATOM 695 C C . GLN A 1 93 ? 24.825 1.190 -39.986 1.00 65.06 93 GLN A C 1
ATOM 697 O O . GLN A 1 93 ? 24.399 0.134 -39.534 1.00 65.06 93 GLN A O 1
ATOM 702 N N . ASN A 1 94 ? 25.118 2.233 -39.203 1.00 65.94 94 ASN A N 1
ATOM 703 C CA . ASN A 1 94 ? 25.070 2.151 -37.739 1.00 65.94 94 ASN A CA 1
ATOM 704 C C . ASN A 1 94 ? 23.671 1.786 -37.208 1.00 65.94 94 ASN A C 1
ATOM 706 O O . ASN A 1 94 ? 23.550 1.014 -36.259 1.00 65.94 94 ASN A O 1
ATOM 710 N N . LEU A 1 95 ? 22.606 2.326 -37.815 1.00 67.56 95 LEU A N 1
ATOM 711 C CA . LEU A 1 95 ? 21.232 2.003 -37.420 1.00 67.56 95 LEU A CA 1
ATOM 712 C C . LEU A 1 95 ? 20.872 0.547 -37.748 1.00 67.56 95 LEU A C 1
ATOM 714 O O . LEU A 1 95 ? 20.190 -0.104 -36.960 1.00 67.56 95 LEU A O 1
ATOM 718 N N . ARG A 1 96 ? 21.332 0.030 -38.893 1.00 69.19 96 ARG A N 1
ATOM 719 C CA . ARG A 1 96 ? 21.129 -1.368 -39.285 1.00 69.19 96 ARG A CA 1
ATOM 720 C C . ARG A 1 96 ? 21.824 -2.324 -38.317 1.00 69.19 96 ARG A C 1
ATOM 722 O O . ARG A 1 96 ? 21.173 -3.249 -37.841 1.00 69.19 96 ARG A O 1
ATOM 729 N N . ASP A 1 97 ? 23.077 -2.054 -37.969 1.00 69.19 97 ASP A N 1
ATOM 730 C CA . ASP A 1 97 ? 23.854 -2.890 -37.045 1.00 69.19 97 ASP A CA 1
ATOM 731 C C . ASP A 1 97 ? 23.211 -2.939 -35.648 1.00 69.19 97 ASP A C 1
ATOM 733 O O . ASP A 1 97 ? 23.121 -3.992 -35.017 1.00 69.19 97 ASP A O 1
ATOM 737 N N . GLN A 1 98 ? 22.675 -1.806 -35.180 1.00 66.88 98 GLN A N 1
ATOM 738 C CA . GLN A 1 98 ? 21.924 -1.736 -33.923 1.00 66.88 98 GLN A CA 1
ATOM 739 C C . GLN A 1 98 ? 20.600 -2.512 -33.968 1.00 66.88 98 GLN A C 1
ATOM 741 O O . GLN A 1 98 ? 20.171 -3.052 -32.948 1.00 66.88 98 GLN A O 1
ATOM 746 N N . PHE A 1 99 ? 19.947 -2.574 -35.130 1.00 71.50 99 PHE A N 1
ATOM 747 C CA . PHE A 1 99 ? 18.682 -3.288 -35.306 1.00 71.50 99 PHE A CA 1
ATOM 748 C C . PHE A 1 99 ? 18.876 -4.803 -35.459 1.00 71.50 99 PHE A C 1
ATOM 750 O O . PHE A 1 99 ? 18.061 -5.574 -34.959 1.00 71.50 99 PHE A O 1
ATOM 757 N N . GLU A 1 100 ? 19.964 -5.239 -36.102 1.00 74.31 100 GLU A N 1
ATOM 758 C CA . GLU A 1 100 ? 20.329 -6.658 -36.234 1.00 74.31 100 GLU A CA 1
ATOM 759 C C . GLU A 1 100 ? 20.684 -7.296 -34.874 1.00 74.31 100 GLU A C 1
ATOM 761 O O . GLU A 1 100 ? 20.470 -8.491 -34.680 1.00 74.31 100 GLU A O 1
ATOM 766 N N . GLY A 1 101 ? 21.141 -6.500 -33.899 1.00 74.38 101 GLY A N 1
ATOM 767 C CA . GLY A 1 101 ? 21.414 -6.949 -32.528 1.00 74.38 101 GLY A CA 1
ATOM 768 C C . GLY A 1 101 ? 20.190 -7.076 -31.607 1.00 74.38 101 GLY A C 1
ATOM 769 O O . GLY A 1 101 ? 20.341 -7.493 -30.456 1.00 74.38 101 GLY A O 1
ATOM 770 N N . MET A 1 102 ? 18.985 -6.708 -32.059 1.00 79.75 102 MET A N 1
ATOM 771 C CA . MET A 1 102 ? 17.785 -6.728 -31.219 1.00 79.75 102 MET A CA 1
ATOM 772 C C . MET A 1 102 ? 17.072 -8.085 -31.275 1.00 79.75 102 MET A C 1
ATOM 774 O O . MET A 1 102 ? 16.568 -8.508 -32.315 1.00 79.75 102 MET A O 1
ATOM 778 N N . ASP A 1 103 ? 16.961 -8.753 -30.125 1.00 82.12 103 ASP A N 1
ATOM 779 C CA . ASP A 1 103 ? 16.204 -10.000 -30.009 1.00 82.12 103 ASP A CA 1
ATOM 780 C C . ASP A 1 103 ? 14.703 -9.717 -29.828 1.00 82.12 103 ASP A C 1
ATOM 782 O O . ASP A 1 103 ? 14.167 -9.646 -28.718 1.00 82.12 103 ASP A O 1
ATOM 786 N N . PHE A 1 104 ? 14.008 -9.558 -30.954 1.00 84.94 104 PHE A N 1
ATOM 787 C CA . PHE A 1 104 ? 12.555 -9.370 -30.986 1.00 84.94 104 PHE A CA 1
ATOM 788 C C . PHE A 1 104 ? 11.779 -10.532 -30.358 1.00 84.94 104 PHE A C 1
ATOM 790 O O . PHE A 1 104 ? 10.656 -10.332 -29.892 1.00 84.94 104 PHE A O 1
ATOM 797 N N . ARG A 1 105 ? 12.360 -11.740 -30.325 1.00 84.69 105 ARG A N 1
ATOM 798 C CA . ARG A 1 105 ? 11.716 -12.907 -29.720 1.00 84.69 105 ARG A CA 1
ATOM 799 C C . ARG A 1 105 ? 11.692 -12.755 -28.201 1.00 84.69 105 ARG A C 1
ATOM 801 O O . ARG A 1 105 ? 10.627 -12.891 -27.610 1.00 84.69 105 ARG A O 1
ATOM 808 N N . LYS A 1 106 ? 12.801 -12.321 -27.597 1.00 84.44 106 LYS A N 1
ATOM 809 C CA . LYS A 1 106 ? 12.860 -12.012 -26.161 1.00 84.44 106 LYS A CA 1
ATOM 810 C C . LYS A 1 106 ? 11.873 -10.912 -25.748 1.00 84.44 106 LYS A C 1
ATOM 812 O O . LYS A 1 106 ? 11.193 -11.049 -24.739 1.00 84.44 106 LYS A O 1
ATOM 817 N N . ILE A 1 107 ? 11.738 -9.855 -26.554 1.00 86.75 107 ILE A N 1
ATOM 818 C CA . ILE A 1 107 ? 10.768 -8.773 -26.294 1.00 86.75 107 ILE A CA 1
ATOM 819 C C . ILE A 1 107 ? 9.325 -9.307 -26.302 1.00 86.75 107 ILE A C 1
ATOM 821 O O . ILE A 1 107 ? 8.514 -8.931 -25.454 1.00 86.75 107 ILE A O 1
ATOM 825 N N . ALA A 1 108 ? 8.995 -10.188 -27.250 1.00 88.06 108 ALA A N 1
ATOM 826 C CA . ALA A 1 108 ? 7.677 -10.812 -27.322 1.00 88.06 108 ALA A CA 1
ATOM 827 C C . ALA A 1 108 ? 7.413 -11.759 -26.137 1.00 88.06 108 ALA A C 1
ATOM 829 O O . ALA A 1 108 ? 6.297 -11.782 -25.605 1.00 88.06 108 ALA A O 1
ATOM 830 N N . ASP A 1 109 ? 8.433 -12.499 -25.700 1.00 92.12 109 ASP A N 1
ATOM 831 C CA . ASP A 1 109 ? 8.358 -13.390 -24.541 1.00 92.12 109 ASP A CA 1
ATOM 832 C C . ASP A 1 109 ? 8.130 -12.594 -23.245 1.00 92.12 109 ASP A C 1
ATOM 834 O O . ASP A 1 109 ? 7.217 -12.910 -22.477 1.00 92.12 109 ASP A O 1
ATOM 838 N N . ASP A 1 110 ? 8.874 -11.503 -23.044 1.00 89.44 110 ASP A N 1
ATOM 839 C CA . ASP A 1 110 ? 8.729 -10.616 -21.884 1.00 89.44 110 ASP A CA 1
ATOM 840 C C . ASP A 1 110 ? 7.332 -9.965 -21.842 1.00 89.44 110 ASP A C 1
ATOM 842 O O . ASP A 1 110 ? 6.666 -9.962 -20.802 1.00 89.44 110 ASP A O 1
ATOM 846 N N . LEU A 1 111 ? 6.824 -9.477 -22.982 1.00 88.19 111 LEU A N 1
ATOM 847 C CA . LEU A 1 111 ? 5.462 -8.932 -23.089 1.00 88.19 111 LEU A CA 1
ATOM 848 C C . LEU A 1 111 ? 4.389 -9.979 -22.764 1.00 88.19 111 LEU A C 1
ATOM 850 O O . LEU A 1 111 ? 3.406 -9.678 -22.078 1.00 88.19 111 LEU A O 1
ATOM 854 N N . SER A 1 112 ? 4.583 -11.216 -23.221 1.00 89.94 112 SER A N 1
ATOM 855 C CA . SER A 1 112 ? 3.665 -12.325 -22.949 1.00 89.94 112 SER A CA 1
ATOM 856 C C . SER A 1 112 ? 3.666 -12.703 -21.464 1.00 89.94 112 SER A C 1
ATOM 858 O O . SER A 1 112 ? 2.602 -12.924 -20.879 1.00 89.94 112 SER A O 1
ATOM 860 N N . ALA A 1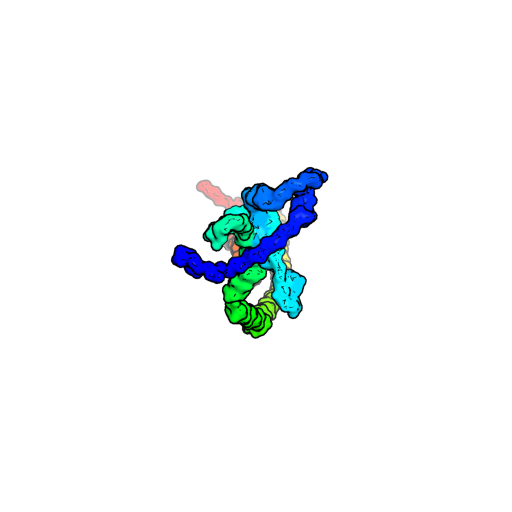 113 ? 4.837 -12.704 -20.821 1.00 88.56 113 ALA A N 1
ATOM 861 C CA . ALA A 1 113 ? 4.976 -12.951 -19.388 1.00 88.56 113 ALA A CA 1
ATOM 862 C C . ALA A 1 113 ? 4.302 -11.859 -18.537 1.00 88.56 113 ALA A C 1
ATOM 864 O O . ALA A 1 113 ? 3.623 -12.162 -17.548 1.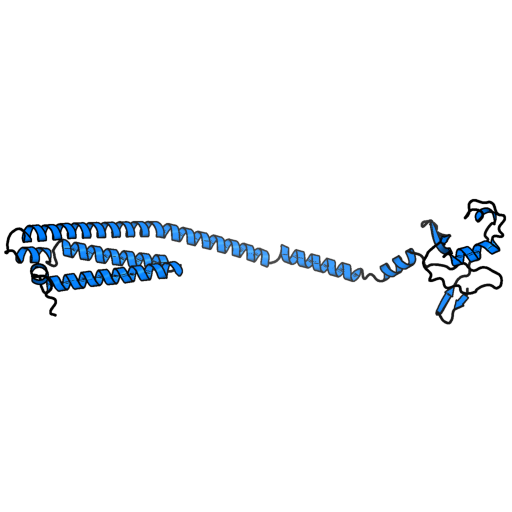00 88.56 113 ALA A O 1
ATOM 865 N N . ILE A 1 114 ? 4.421 -10.590 -18.943 1.00 87.31 114 ILE A N 1
ATOM 866 C CA . ILE A 1 114 ? 3.738 -9.465 -18.288 1.00 87.31 114 ILE A CA 1
ATOM 867 C C . ILE A 1 114 ? 2.217 -9.613 -18.412 1.00 87.31 114 ILE A C 1
ATOM 869 O O . ILE A 1 114 ? 1.503 -9.489 -17.414 1.00 87.31 114 ILE A O 1
ATOM 873 N N . ALA A 1 115 ? 1.710 -9.932 -19.606 1.00 86.19 115 ALA A N 1
ATOM 874 C CA . ALA A 1 115 ? 0.278 -10.127 -19.830 1.00 86.19 115 ALA A CA 1
ATOM 875 C C . ALA A 1 115 ? -0.291 -11.291 -18.996 1.00 86.19 115 ALA A C 1
ATOM 877 O O . ALA A 1 115 ? -1.370 -11.169 -18.404 1.00 86.19 115 ALA A O 1
ATOM 878 N N . ALA A 1 116 ? 0.450 -12.399 -18.892 1.00 82.75 116 ALA A N 1
ATOM 879 C CA . ALA A 1 116 ? 0.084 -13.531 -18.044 1.00 82.75 116 ALA A CA 1
ATOM 880 C C . ALA A 1 116 ? 0.038 -13.141 -16.556 1.00 82.75 116 ALA A C 1
ATOM 882 O O . ALA A 1 116 ? -0.921 -13.472 -15.857 1.00 82.75 116 ALA A O 1
ATOM 883 N N . SER A 1 117 ? 1.024 -12.372 -16.090 1.00 78.69 117 SER A N 1
ATOM 884 C CA . SER A 1 117 ? 1.106 -11.891 -14.705 1.00 78.69 117 SER A CA 1
ATOM 885 C C . SER A 1 117 ? -0.030 -10.921 -14.361 1.00 78.69 117 SER A C 1
ATOM 887 O O . SER A 1 117 ? -0.673 -11.060 -13.321 1.00 78.69 117 SER A O 1
ATOM 889 N N . ALA A 1 118 ? -0.355 -9.984 -15.257 1.00 78.00 118 ALA A N 1
ATOM 890 C CA . ALA A 1 118 ? -1.481 -9.066 -15.084 1.00 78.00 118 ALA A CA 1
ATOM 891 C C . ALA A 1 118 ? -2.815 -9.822 -14.974 1.00 78.00 118 ALA A C 1
ATOM 893 O O . ALA A 1 118 ? -3.640 -9.525 -14.106 1.00 78.00 118 ALA A O 1
ATOM 894 N N . ARG A 1 119 ? -3.013 -10.858 -15.801 1.00 75.88 119 ARG A N 1
ATOM 895 C CA . ARG A 1 119 ? -4.208 -11.705 -15.719 1.00 75.88 119 ARG A CA 1
ATOM 896 C C . ARG A 1 119 ? -4.252 -12.521 -14.428 1.00 75.88 119 ARG A C 1
ATOM 898 O O . ARG A 1 119 ? -5.331 -12.666 -13.859 1.00 75.88 119 ARG A O 1
ATOM 905 N N . ALA A 1 120 ? -3.107 -13.002 -13.947 1.00 74.44 120 ALA A N 1
ATOM 906 C CA . ALA A 1 120 ? -3.008 -13.725 -12.683 1.00 74.44 120 ALA A CA 1
ATOM 907 C C . ALA A 1 120 ? -3.355 -12.850 -11.469 1.00 74.44 120 ALA A C 1
ATOM 909 O O . ALA A 1 120 ? -3.945 -13.358 -10.530 1.00 74.44 120 ALA A O 1
ATOM 910 N N . VAL A 1 121 ? -3.061 -11.546 -11.488 1.00 75.94 121 VAL A N 1
ATOM 911 C CA . VAL A 1 121 ? -3.458 -10.623 -10.406 1.00 75.94 121 VAL A CA 1
ATOM 912 C C . VAL A 1 121 ? -4.948 -10.280 -10.483 1.00 75.94 121 VAL A C 1
ATOM 914 O O . VAL A 1 121 ? -5.647 -10.310 -9.474 1.00 75.94 121 VAL A O 1
ATOM 917 N N . VAL A 1 122 ? -5.461 -9.994 -11.683 1.00 75.44 122 VAL A N 1
ATOM 918 C CA . VAL A 1 122 ? -6.857 -9.559 -11.879 1.00 75.44 122 VAL A CA 1
ATOM 919 C C . VAL A 1 122 ? -7.857 -10.713 -11.737 1.00 75.44 122 VAL A C 1
ATOM 921 O O . VAL A 1 122 ? -8.964 -10.518 -11.250 1.00 75.44 122 VAL A O 1
ATOM 924 N N . SER A 1 123 ? -7.483 -11.921 -12.162 1.00 73.44 123 SER A N 1
ATOM 925 C CA . SER A 1 123 ? -8.314 -13.136 -12.063 1.00 73.44 123 SER A CA 1
ATOM 926 C C . SER A 1 123 ? -7.825 -14.092 -10.971 1.00 73.44 123 SER A C 1
ATOM 928 O O . SER A 1 123 ? -8.252 -15.246 -10.918 1.00 73.44 123 SER A O 1
ATOM 930 N N . GLY A 1 124 ? -6.887 -13.637 -10.140 1.00 76.25 124 GLY A N 1
ATOM 931 C CA . GLY A 1 124 ? -6.224 -14.466 -9.149 1.00 76.25 124 GLY A CA 1
ATOM 932 C C . GLY A 1 124 ? -7.136 -14.829 -7.986 1.00 76.25 124 GLY A C 1
ATOM 933 O O . GLY A 1 124 ? -7.943 -14.001 -7.549 1.00 76.25 124 GLY A O 1
ATOM 934 N N . PRO A 1 125 ? -6.966 -16.029 -7.405 1.00 75.00 125 PRO A N 1
ATOM 935 C CA . PRO A 1 125 ? -7.668 -16.407 -6.185 1.00 75.00 125 PRO A CA 1
ATOM 936 C C . PRO A 1 125 ? -7.367 -15.443 -5.029 1.00 75.00 125 PRO A C 1
ATOM 938 O O . PRO A 1 125 ? -8.202 -15.303 -4.144 1.00 75.00 125 PRO A O 1
ATOM 941 N N . GLN A 1 126 ? -6.237 -14.720 -5.060 1.00 75.38 126 GLN A N 1
ATOM 942 C CA . GLN A 1 126 ? -5.885 -13.745 -4.024 1.00 75.38 126 GLN A CA 1
ATOM 943 C C . GLN A 1 126 ? -6.871 -12.572 -3.934 1.00 75.38 126 GLN A C 1
ATOM 945 O O . GLN A 1 126 ? -7.179 -12.136 -2.829 1.00 75.38 126 GLN A O 1
ATOM 950 N N . LEU A 1 127 ? -7.397 -12.066 -5.059 1.00 78.81 127 LEU A N 1
ATOM 951 C CA . LEU A 1 127 ? -8.361 -10.958 -5.024 1.00 78.81 127 LEU A CA 1
ATOM 95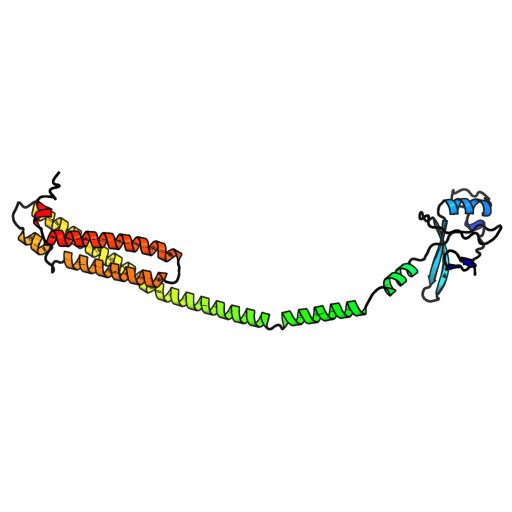2 C C . LEU A 1 127 ? -9.702 -11.416 -4.443 1.00 78.81 127 LEU A C 1
ATOM 954 O O . LEU A 1 127 ? -10.317 -10.701 -3.656 1.00 78.81 127 LEU A O 1
ATOM 958 N N . LYS A 1 128 ? -10.130 -12.633 -4.791 1.00 80.38 128 LYS A N 1
ATOM 959 C CA . LYS A 1 128 ? -11.328 -13.242 -4.211 1.00 80.38 128 LYS A CA 1
ATOM 960 C C . LYS A 1 128 ? -11.157 -13.482 -2.709 1.00 80.38 128 LYS A C 1
ATOM 962 O O . LYS A 1 128 ? -12.023 -13.083 -1.943 1.00 80.38 128 LYS A O 1
ATOM 967 N N . GLN A 1 129 ? -10.009 -14.022 -2.302 1.00 81.69 129 GLN A N 1
ATOM 968 C CA . GLN A 1 129 ? -9.648 -14.217 -0.898 1.00 81.69 129 GLN A CA 1
ATOM 969 C C . GLN A 1 129 ? -9.690 -12.895 -0.116 1.00 81.69 129 GLN A C 1
ATOM 971 O O . GLN A 1 129 ? -10.309 -12.829 0.937 1.00 81.69 129 GLN A O 1
ATOM 976 N N . ALA A 1 130 ? -9.110 -11.820 -0.659 1.00 81.69 130 ALA A N 1
ATOM 977 C CA . ALA A 1 130 ? -9.114 -10.507 -0.013 1.00 81.69 130 ALA A CA 1
ATOM 978 C C . ALA A 1 130 ? -10.531 -9.930 0.158 1.00 81.69 130 ALA A C 1
ATOM 980 O O . ALA A 1 130 ? -10.822 -9.270 1.155 1.00 81.69 130 ALA A O 1
ATOM 981 N N . MET A 1 131 ? -11.425 -10.178 -0.803 1.00 84.12 131 MET A N 1
ATOM 982 C CA . MET A 1 131 ? -12.838 -9.803 -0.689 1.00 84.12 131 MET A CA 1
ATOM 983 C C . MET A 1 131 ? -13.571 -10.647 0.357 1.00 84.12 131 MET A C 1
ATOM 985 O O . MET A 1 131 ? -14.323 -10.092 1.158 1.00 84.12 131 MET A O 1
ATOM 989 N N . ASP A 1 132 ? -13.320 -11.956 0.397 1.00 86.38 132 ASP A N 1
ATOM 990 C CA . ASP A 1 132 ? -13.892 -12.855 1.403 1.00 86.38 132 ASP A CA 1
ATOM 991 C C . ASP A 1 132 ? -13.431 -12.463 2.823 1.00 86.38 132 ASP A C 1
ATOM 993 O O . ASP A 1 132 ? -14.247 -12.375 3.747 1.00 86.38 132 ASP A O 1
ATOM 997 N N . ASP A 1 133 ? -12.153 -12.114 2.986 1.00 84.06 133 ASP A N 1
ATOM 998 C CA . ASP A 1 133 ? -11.586 -11.627 4.246 1.00 84.06 133 ASP A CA 1
ATOM 999 C C . ASP A 1 133 ? -12.220 -10.291 4.675 1.00 84.06 133 ASP A C 1
ATOM 1001 O O . ASP A 1 133 ? -12.583 -10.116 5.841 1.00 84.06 133 ASP A O 1
ATOM 1005 N N . LEU A 1 134 ? -12.439 -9.357 3.742 1.00 83.94 134 LEU A N 1
ATOM 1006 C CA . LEU A 1 134 ? -13.104 -8.077 4.022 1.00 83.94 134 LEU A CA 1
ATOM 1007 C C . LEU A 1 134 ? -14.547 -8.276 4.517 1.00 83.94 134 LEU A C 1
ATOM 1009 O O . LEU A 1 134 ? -14.994 -7.610 5.460 1.00 83.94 134 LEU A O 1
ATOM 1013 N N . VAL A 1 135 ? -15.277 -9.217 3.914 1.00 89.62 135 VAL A N 1
ATOM 1014 C CA . VAL A 1 135 ? -16.628 -9.595 4.353 1.00 89.62 135 VAL A CA 1
ATOM 1015 C C . VAL A 1 135 ? -16.586 -10.202 5.758 1.00 89.62 135 VAL A C 1
ATOM 1017 O O . VAL A 1 135 ? -17.393 -9.827 6.616 1.00 89.62 135 VAL A O 1
ATOM 1020 N N . ALA A 1 136 ? -15.621 -11.081 6.039 1.00 86.44 136 ALA A N 1
ATOM 1021 C CA . ALA A 1 136 ? -15.450 -11.695 7.355 1.00 86.44 136 ALA A CA 1
ATOM 1022 C C . ALA A 1 136 ? -15.109 -10.667 8.451 1.00 86.44 136 ALA A C 1
ATOM 1024 O O . ALA A 1 136 ? -15.651 -10.736 9.564 1.00 86.44 136 ALA A O 1
ATOM 1025 N N . ILE A 1 137 ? -14.265 -9.681 8.136 1.00 86.75 137 ILE A N 1
ATOM 1026 C CA . ILE A 1 137 ? -13.925 -8.568 9.033 1.00 86.75 137 ILE A CA 1
ATOM 1027 C C . ILE A 1 137 ? -15.166 -7.719 9.317 1.00 86.75 137 ILE A C 1
ATOM 1029 O O . ILE A 1 137 ? -15.486 -7.460 10.478 1.00 86.75 137 ILE A O 1
ATOM 1033 N N . THR A 1 138 ? -15.922 -7.356 8.280 1.00 88.81 138 THR A N 1
ATOM 1034 C CA . THR A 1 138 ? -17.147 -6.549 8.414 1.00 88.81 138 THR A CA 1
ATOM 1035 C C . THR A 1 138 ? -18.193 -7.260 9.277 1.00 88.81 138 THR A C 1
ATOM 1037 O O . THR A 1 138 ? -18.802 -6.658 10.166 1.00 88.81 138 THR A O 1
ATOM 1040 N N . ALA A 1 139 ? -18.359 -8.572 9.089 1.00 87.38 139 ALA A N 1
ATOM 1041 C CA . ALA A 1 139 ? -19.236 -9.387 9.923 1.00 87.38 139 ALA A CA 1
ATOM 1042 C C . ALA A 1 139 ? -18.766 -9.435 11.387 1.00 87.38 139 ALA A C 1
ATOM 1044 O O . ALA A 1 139 ? -19.583 -9.388 12.308 1.00 87.38 139 ALA A O 1
ATOM 1045 N N . SER A 1 140 ? -17.455 -9.505 11.617 1.00 83.81 140 SER A N 1
ATOM 1046 C CA . SER A 1 140 ? -16.875 -9.507 12.964 1.00 83.81 140 SER A CA 1
ATOM 1047 C C . SER A 1 140 ? -17.066 -8.162 13.668 1.00 83.81 140 SER A C 1
ATOM 1049 O O . SER A 1 140 ? -17.434 -8.146 14.843 1.00 83.81 140 SER A O 1
ATOM 1051 N N . PHE A 1 141 ? -16.929 -7.049 12.942 1.00 82.50 141 PHE A N 1
ATOM 1052 C CA . PHE A 1 141 ? -17.211 -5.706 13.447 1.00 82.50 141 PHE A CA 1
ATOM 1053 C C . PHE A 1 141 ? -18.685 -5.535 13.836 1.00 82.50 141 PHE A C 1
ATOM 1055 O O . PHE A 1 141 ? -18.981 -5.092 14.943 1.00 82.50 141 PHE A O 1
ATOM 1062 N N . LYS A 1 142 ? -19.622 -5.984 12.988 1.00 84.62 142 LYS A N 1
ATOM 1063 C CA . LYS A 1 142 ? -21.059 -5.960 13.310 1.00 84.62 142 LYS A CA 1
ATOM 1064 C C . LYS A 1 142 ? -21.373 -6.755 14.582 1.00 84.62 142 LYS A C 1
ATOM 1066 O O . LYS A 1 142 ? -22.064 -6.255 15.460 1.00 84.62 142 LYS A O 1
ATOM 1071 N N . ARG A 1 143 ? -20.809 -7.960 14.729 1.00 82.56 143 ARG A N 1
ATOM 1072 C CA . ARG A 1 143 ? -20.985 -8.781 15.945 1.00 82.56 143 ARG A CA 1
ATOM 1073 C C . ARG A 1 143 ? -20.372 -8.150 17.195 1.00 82.56 143 ARG A C 1
ATOM 1075 O O . ARG A 1 143 ? -20.825 -8.450 18.298 1.00 82.56 143 ARG A O 1
ATOM 1082 N N . LEU A 1 144 ? -19.301 -7.370 17.055 1.00 79.56 144 LEU A N 1
ATOM 1083 C CA . LEU A 1 144 ? -18.738 -6.608 18.168 1.00 79.56 144 LEU A CA 1
ATOM 1084 C C . LEU A 1 144 ? -19.684 -5.470 18.552 1.00 79.56 144 LEU A C 1
ATOM 1086 O O . LEU A 1 144 ? -20.028 -5.355 19.722 1.00 79.56 144 LEU A O 1
ATOM 1090 N N . SER A 1 145 ? -20.163 -4.712 17.565 1.00 79.31 145 SER A N 1
ATOM 1091 C CA . SER A 1 145 ? -21.131 -3.631 17.766 1.00 79.31 145 SER A CA 1
ATOM 1092 C C . SER A 1 145 ? -22.400 -4.128 18.463 1.00 79.31 145 SER A C 1
ATOM 1094 O O . SER A 1 145 ? -22.782 -3.563 19.478 1.00 79.31 145 SER A O 1
ATOM 1096 N N . ASP A 1 146 ? -22.994 -5.234 18.001 1.00 79.56 146 ASP A N 1
ATOM 1097 C CA . ASP A 1 146 ? -24.204 -5.813 18.607 1.00 79.56 146 ASP A CA 1
ATOM 1098 C C . ASP A 1 146 ? -23.968 -6.305 20.047 1.00 79.56 146 ASP A C 1
ATOM 1100 O O . ASP A 1 146 ? -24.882 -6.315 20.871 1.00 79.56 146 ASP A O 1
ATOM 1104 N N . ARG A 1 147 ? -22.750 -6.765 20.367 1.00 77.62 147 ARG A N 1
ATOM 1105 C CA . ARG A 1 147 ? -22.390 -7.177 21.733 1.00 77.62 147 ARG A CA 1
ATOM 1106 C C . ARG A 1 147 ? -22.171 -5.985 22.649 1.00 77.62 147 ARG A C 1
ATOM 1108 O O . ARG A 1 147 ? -22.513 -6.078 23.824 1.00 77.62 147 ARG A O 1
ATOM 1115 N N . LEU A 1 148 ? -21.598 -4.910 22.120 1.00 74.19 148 LEU A N 1
ATOM 1116 C CA . LEU A 1 148 ? -21.393 -3.674 22.857 1.00 74.19 148 LEU A CA 1
ATOM 1117 C C . LEU A 1 148 ? -22.747 -3.035 23.182 1.00 74.19 148 LEU A C 1
ATOM 1119 O O . LEU A 1 148 ? -23.028 -2.788 24.347 1.00 74.19 148 LEU A O 1
ATOM 1123 N N . ASP A 1 149 ? -23.619 -2.915 22.181 1.00 75.88 149 ASP A N 1
ATOM 1124 C CA . ASP A 1 149 ? -24.981 -2.383 22.313 1.00 75.88 149 ASP A CA 1
ATOM 1125 C C . ASP A 1 149 ? -25.781 -3.134 23.3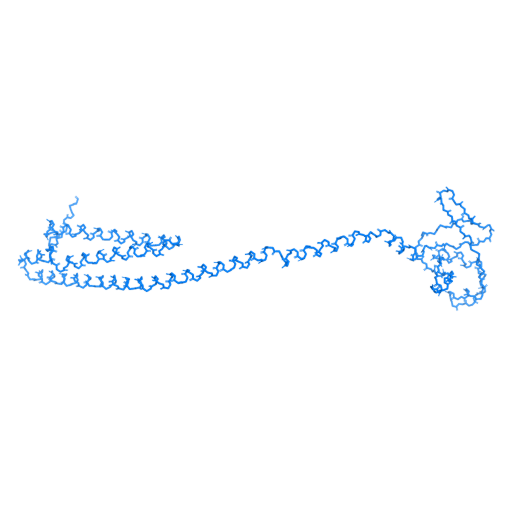95 1.00 75.88 149 ASP A C 1
ATOM 1127 O O . ASP A 1 149 ? -26.335 -2.539 24.312 1.00 75.88 149 ASP A O 1
ATOM 1131 N N . LYS A 1 150 ? -25.711 -4.473 23.403 1.00 73.38 150 LYS A N 1
ATOM 1132 C CA . LYS A 1 150 ? -26.403 -5.312 24.401 1.00 73.38 150 LYS A CA 1
ATOM 1133 C C . LYS A 1 150 ? -25.812 -5.290 25.812 1.00 73.38 150 LYS A C 1
ATOM 1135 O O . LYS A 1 150 ? -26.461 -5.785 26.731 1.00 73.38 150 LYS A O 1
ATOM 1140 N N . ARG A 1 151 ? -24.574 -4.825 25.996 1.00 69.75 151 ARG A N 1
ATOM 1141 C CA . ARG A 1 151 ? -23.886 -4.829 27.303 1.00 69.75 151 ARG A CA 1
ATOM 1142 C C . ARG A 1 151 ? -23.808 -3.449 27.949 1.00 69.75 151 ARG A C 1
ATOM 1144 O O . ARG A 1 151 ? -23.549 -3.386 29.146 1.00 69.75 151 ARG A O 1
ATOM 1151 N N . VAL A 1 152 ? -24.053 -2.375 27.200 1.00 74.56 152 VAL A N 1
ATOM 1152 C CA . VAL A 1 152 ? -24.033 -1.005 27.729 1.00 74.56 152 VAL A CA 1
ATOM 1153 C C . VAL A 1 152 ? -25.241 -0.738 28.632 1.00 74.56 152 VAL A C 1
ATOM 1155 O O . VAL A 1 152 ? -25.040 -0.297 29.762 1.00 74.56 152 VAL A O 1
ATOM 1158 N N . ASP A 1 153 ? -26.457 -1.085 28.202 1.00 75.88 153 ASP A N 1
ATOM 1159 C CA . ASP A 1 153 ? -27.671 -0.819 28.994 1.00 75.88 153 ASP A CA 1
ATOM 1160 C C . ASP A 1 153 ? -27.687 -1.556 30.349 1.00 75.88 153 ASP A C 1
ATOM 1162 O O . ASP A 1 153 ? -27.875 -0.905 31.377 1.00 75.88 153 ASP A O 1
ATOM 1166 N N . PRO A 1 154 ? -27.385 -2.871 30.434 1.00 76.00 154 PRO A N 1
ATOM 1167 C CA . PRO A 1 154 ? -27.382 -3.571 31.720 1.00 76.00 154 PRO A CA 1
ATOM 1168 C C . PRO A 1 154 ? -26.287 -3.078 32.672 1.00 76.00 154 PRO A C 1
ATOM 1170 O O . PRO A 1 154 ? -26.451 -3.132 33.888 1.00 76.00 154 PRO A O 1
ATOM 1173 N N . LEU A 1 155 ? -25.157 -2.612 32.131 1.00 74.25 155 LEU A N 1
ATOM 1174 C CA . LEU A 1 155 ? -24.061 -2.074 32.932 1.00 74.25 155 LEU A CA 1
ATOM 1175 C C . LEU A 1 155 ? -24.425 -0.701 33.509 1.00 74.25 155 LEU A C 1
ATOM 1177 O O . LEU A 1 155 ? -24.119 -0.425 34.669 1.00 74.25 155 LEU A O 1
ATOM 1181 N N . ALA A 1 156 ? -25.090 0.143 32.718 1.00 77.06 156 ALA A N 1
ATOM 1182 C CA . ALA A 1 156 ? -25.601 1.429 33.176 1.00 77.06 156 ALA A CA 1
ATOM 1183 C C . ALA A 1 156 ? -26.664 1.248 34.271 1.00 77.06 156 ALA A C 1
ATOM 1185 O O . ALA A 1 156 ? -26.587 1.903 35.314 1.00 77.06 156 ALA A O 1
ATOM 1186 N N . ASP A 1 157 ? -27.583 0.300 34.077 1.00 80.38 157 ASP A N 1
ATOM 1187 C CA . ASP A 1 157 ? -28.611 -0.041 35.061 1.00 80.38 157 ASP A CA 1
ATOM 1188 C C . ASP A 1 157 ? -28.003 -0.555 36.376 1.00 80.38 157 ASP A C 1
ATOM 1190 O O . ASP A 1 157 ? -28.412 -0.132 37.460 1.00 80.38 157 ASP A O 1
ATOM 1194 N N . GLU A 1 158 ? -27.001 -1.436 36.307 1.00 78.69 158 GLU A N 1
ATOM 1195 C CA . GLU A 1 158 ? -26.338 -1.987 37.495 1.00 78.69 158 GLU A CA 1
ATOM 1196 C C . GLU A 1 158 ? -25.561 -0.909 38.268 1.00 78.69 158 GLU A C 1
ATOM 1198 O O . GLU A 1 158 ? -25.635 -0.837 39.495 1.00 78.69 158 GLU A O 1
ATOM 1203 N N . LEU A 1 159 ? -24.870 -0.004 37.565 1.00 77.62 159 LEU A N 1
ATOM 1204 C CA . LEU A 1 159 ? -24.202 1.141 38.190 1.00 77.62 159 LEU A CA 1
ATOM 1205 C C . LEU A 1 159 ? -25.203 2.077 38.871 1.00 77.62 159 LEU A C 1
ATOM 1207 O O . LEU A 1 159 ? -24.952 2.546 39.984 1.00 77.62 159 LEU A O 1
ATOM 1211 N N . GLN A 1 160 ? -26.345 2.337 38.235 1.00 83.88 160 GLN A N 1
ATOM 1212 C CA . GLN A 1 160 ? -27.393 3.167 38.817 1.00 83.88 160 GLN A CA 1
ATOM 1213 C C . GLN A 1 160 ? -27.968 2.532 40.090 1.00 83.88 160 GLN A C 1
ATOM 1215 O O . GLN A 1 160 ? -28.119 3.231 41.096 1.00 83.88 160 GLN A O 1
ATOM 1220 N N . ARG A 1 161 ? -28.226 1.217 40.086 1.00 80.50 161 ARG A N 1
ATOM 1221 C CA . ARG A 1 161 ? -28.680 0.487 41.283 1.00 80.50 161 ARG A CA 1
ATOM 1222 C C . ARG A 1 161 ? -27.641 0.496 42.397 1.00 80.50 161 ARG A C 1
ATOM 1224 O O . ARG A 1 161 ? -27.987 0.771 43.543 1.00 80.50 161 ARG A O 1
ATOM 1231 N N . SER A 1 162 ? -26.368 0.297 42.064 1.00 76.56 162 SER A N 1
ATOM 1232 C CA . SER A 1 162 ? -25.260 0.353 43.022 1.00 76.56 162 SER A CA 1
ATOM 1233 C C . SER A 1 162 ? -25.134 1.726 43.689 1.00 76.56 162 SER A C 1
ATOM 1235 O O . SER A 1 162 ? -25.029 1.836 44.916 1.00 76.56 162 SER A O 1
ATOM 1237 N N . LEU A 1 163 ? -25.227 2.804 42.902 1.00 84.31 163 LEU A N 1
ATOM 1238 C CA . LEU A 1 163 ? -25.223 4.174 43.419 1.00 84.31 163 LEU A CA 1
ATOM 1239 C C . LEU A 1 163 ? -26.439 4.459 44.302 1.00 84.31 163 LEU A C 1
ATOM 1241 O O . LEU A 1 163 ? -26.304 5.139 45.320 1.00 84.31 163 LEU A O 1
ATOM 1245 N N . GLN A 1 164 ? -27.611 3.939 43.942 1.00 86.62 164 GLN A N 1
ATOM 1246 C CA . GLN A 1 164 ? -28.813 4.063 44.758 1.00 86.62 164 GLN A CA 1
ATOM 1247 C C . GLN A 1 164 ? -28.672 3.314 46.090 1.00 86.62 164 GLN A C 1
ATOM 1249 O O . GLN A 1 164 ? -28.878 3.919 47.139 1.00 86.62 164 GLN A O 1
ATOM 1254 N N . ALA A 1 165 ? -28.214 2.061 46.075 1.00 78.94 165 ALA A N 1
ATOM 1255 C CA . ALA A 1 165 ? -27.965 1.282 47.289 1.00 78.94 165 ALA A CA 1
ATOM 1256 C C . ALA A 1 165 ? -26.913 1.945 48.198 1.00 78.94 165 ALA A C 1
ATOM 1258 O O . ALA A 1 165 ? -27.048 1.953 49.421 1.00 78.94 165 ALA A O 1
ATOM 1259 N N . THR A 1 166 ? -25.883 2.557 47.606 1.00 74.81 166 THR A N 1
ATOM 1260 C CA . THR A 1 166 ? -24.863 3.313 48.348 1.00 74.81 166 THR A CA 1
ATOM 1261 C C . THR A 1 166 ? -25.453 4.564 49.003 1.00 74.81 166 THR A C 1
ATOM 1263 O O . THR A 1 166 ? -25.135 4.861 50.154 1.00 74.81 166 THR A O 1
ATOM 1266 N N . ARG A 1 167 ? -26.334 5.295 48.304 1.00 86.38 167 ARG A N 1
ATOM 1267 C CA . ARG A 1 167 ? -27.041 6.453 48.879 1.00 86.38 167 ARG A CA 1
ATOM 1268 C C . ARG A 1 167 ? -27.942 6.041 50.039 1.00 86.38 167 ARG A C 1
ATOM 1270 O O . ARG A 1 167 ? -27.845 6.647 51.098 1.00 86.38 167 ARG A O 1
ATOM 1277 N N . GLU A 1 168 ? -28.734 4.985 49.875 1.00 81.75 168 GLU A N 1
ATOM 1278 C CA . GLU A 1 168 ? -29.606 4.455 50.933 1.00 81.75 168 GLU A CA 1
ATOM 1279 C C . GLU A 1 168 ? -28.805 4.017 52.170 1.00 81.75 168 GLU A C 1
ATOM 1281 O O . GLU A 1 168 ? -29.191 4.295 53.307 1.00 81.75 168 GLU A O 1
ATOM 1286 N N . ALA A 1 169 ? -27.643 3.386 51.970 1.00 75.81 169 ALA A N 1
ATOM 1287 C CA . ALA A 1 169 ? -26.744 3.033 53.066 1.00 75.81 169 ALA A CA 1
ATOM 1288 C C . ALA A 1 169 ? -26.176 4.273 53.777 1.00 75.81 169 ALA A C 1
ATOM 1290 O O . ALA A 1 169 ? -26.132 4.304 55.009 1.00 75.81 169 ALA A O 1
ATOM 1291 N N . MET A 1 170 ? -25.783 5.312 53.031 1.00 79.88 170 MET A N 1
ATOM 1292 C CA . MET A 1 170 ? -25.318 6.573 53.619 1.00 79.88 170 MET A CA 1
ATOM 1293 C C . MET A 1 170 ? -26.421 7.299 54.394 1.00 79.88 170 MET A C 1
ATOM 1295 O O . MET A 1 170 ? -26.153 7.819 55.475 1.00 79.88 170 MET A O 1
ATOM 1299 N N . GLU A 1 171 ? -27.652 7.315 53.886 1.00 83.69 171 GLU A N 1
ATOM 1300 C CA . GLU A 1 171 ? -28.806 7.896 54.582 1.00 83.69 171 GLU A CA 1
ATOM 1301 C C . GLU A 1 171 ? -29.119 7.140 55.879 1.00 83.69 171 GLU A C 1
ATOM 1303 O O . GLU A 1 171 ? -29.292 7.762 56.931 1.00 83.69 171 GLU A O 1
ATOM 1308 N N . GLY A 1 172 ? -29.102 5.803 55.842 1.00 80.00 172 GLY A N 1
ATOM 1309 C CA . GLY A 1 172 ? -29.260 4.972 57.038 1.00 80.00 172 GLY A CA 1
ATOM 1310 C C . GLY A 1 172 ? -28.154 5.211 58.069 1.00 80.00 172 GLY A C 1
ATOM 1311 O O . GLY A 1 172 ? -28.425 5.295 59.266 1.00 80.00 172 GLY A O 1
ATOM 1312 N N . MET A 1 173 ? -26.914 5.395 57.612 1.00 75.69 173 MET A N 1
ATOM 1313 C CA . MET A 1 173 ? -25.777 5.714 58.476 1.00 75.69 173 MET A CA 1
ATOM 1314 C C . MET A 1 173 ? -25.890 7.113 59.098 1.00 75.69 173 MET A C 1
ATOM 1316 O O . MET A 1 173 ? -25.601 7.271 60.281 1.00 75.69 173 MET A O 1
ATOM 1320 N N . GLN A 1 174 ? -26.349 8.122 58.350 1.00 80.25 174 GLN A N 1
ATOM 1321 C CA . GLN A 1 174 ? -26.598 9.466 58.887 1.00 80.25 174 GLN A CA 1
ATOM 1322 C C . GLN A 1 174 ? -27.712 9.463 59.936 1.00 80.25 174 GLN A C 1
ATOM 1324 O O . GLN A 1 174 ? -27.580 10.113 60.972 1.00 80.25 174 GLN A O 1
ATOM 1329 N N . GLN A 1 175 ? -28.792 8.714 59.697 1.00 78.38 175 GLN A N 1
ATOM 1330 C CA . GLN A 1 175 ? -29.864 8.553 60.678 1.00 78.38 175 GLN A CA 1
ATOM 1331 C C . GLN A 1 175 ? -29.371 7.842 61.936 1.00 78.38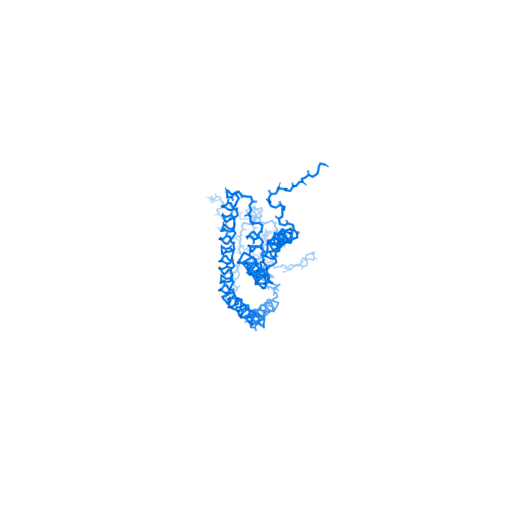 175 GLN A C 1
ATOM 1333 O O . GLN A 1 175 ? -29.618 8.337 63.031 1.00 78.38 175 GLN A O 1
ATOM 1338 N N . ALA A 1 176 ? -28.613 6.751 61.797 1.00 72.88 176 ALA A N 1
ATOM 1339 C CA . ALA A 1 176 ? -28.018 6.059 62.937 1.00 72.88 176 ALA A CA 1
ATOM 1340 C C . ALA A 1 176 ? -27.072 6.975 63.729 1.00 72.88 176 ALA A C 1
ATOM 1342 O O . ALA A 1 176 ? -27.181 7.054 64.948 1.00 72.88 176 ALA A O 1
ATOM 1343 N N . ALA A 1 177 ? -26.203 7.728 63.049 1.00 74.94 177 ALA A N 1
ATOM 1344 C CA . ALA A 1 177 ? -25.315 8.697 63.687 1.00 74.94 177 ALA A CA 1
ATOM 1345 C C . ALA A 1 177 ? -26.095 9.792 64.432 1.00 74.94 177 ALA A C 1
ATOM 1347 O O . ALA A 1 177 ? -25.735 10.153 65.550 1.00 74.94 177 ALA A O 1
ATOM 1348 N N . LYS A 1 178 ? -27.196 10.283 63.849 1.00 77.56 178 LYS A N 1
ATOM 1349 C CA . LYS A 1 178 ? -28.077 11.266 64.485 1.00 77.56 178 LYS A CA 1
ATOM 1350 C C . LYS A 1 178 ? -28.780 10.687 65.715 1.00 77.56 178 LYS A C 1
ATOM 1352 O O . LYS A 1 178 ? -28.768 11.332 66.756 1.00 77.56 178 LYS A O 1
ATOM 1357 N N . SER A 1 179 ? -29.315 9.469 65.633 1.00 70.81 179 SER A N 1
ATOM 1358 C CA . SER A 1 179 ? -29.924 8.778 66.776 1.00 70.81 179 SER A CA 1
ATOM 1359 C C . SER A 1 179 ? -28.912 8.508 67.887 1.00 70.81 179 SER A C 1
ATOM 1361 O O . SER A 1 179 ? -29.235 8.686 69.057 1.00 70.81 179 SER A O 1
ATOM 1363 N N . VAL A 1 180 ? -27.674 8.140 67.543 1.00 67.38 180 VAL A N 1
ATOM 1364 C CA . VAL A 1 180 ? -26.577 7.995 68.509 1.00 67.38 180 VAL A CA 1
ATOM 1365 C C . VAL A 1 180 ? -26.251 9.339 69.165 1.00 67.38 180 VAL A C 1
ATOM 1367 O O . VAL A 1 180 ? -26.117 9.386 70.383 1.00 67.38 180 VAL A O 1
ATOM 1370 N N . ASN A 1 181 ? -26.187 10.435 68.403 1.00 67.75 181 ASN A N 1
ATOM 1371 C CA . ASN A 1 181 ? -25.889 11.767 68.936 1.00 67.75 181 ASN A CA 1
ATOM 1372 C C . ASN A 1 181 ? -27.013 12.308 69.841 1.00 67.75 181 ASN A C 1
ATOM 1374 O O . ASN A 1 181 ? -26.742 12.807 70.926 1.00 67.75 181 ASN A O 1
ATOM 1378 N N . GLU A 1 182 ? -28.278 12.145 69.443 1.00 66.88 182 GLU A N 1
ATOM 1379 C CA . GLU A 1 182 ? -29.447 12.523 70.254 1.00 66.88 182 GLU A CA 1
ATOM 1380 C C . GLU A 1 182 ? -29.559 11.677 71.537 1.00 66.88 182 GLU A C 1
ATOM 1382 O O . GLU A 1 182 ? -29.941 12.188 72.588 1.00 66.88 182 GLU A O 1
ATOM 1387 N N . THR A 1 183 ? -29.172 10.397 71.479 1.00 61.09 183 THR A N 1
ATOM 1388 C CA . THR A 1 183 ? -29.111 9.509 72.655 1.00 61.09 183 THR A CA 1
ATOM 1389 C C . THR A 1 183 ? -27.920 9.848 73.563 1.00 61.09 183 THR A C 1
ATOM 1391 O O . THR A 1 183 ? -28.019 9.726 74.783 1.00 61.09 183 THR A O 1
ATOM 1394 N N . ALA A 1 184 ? -26.802 10.316 72.997 1.00 58.09 184 ALA A N 1
ATOM 1395 C CA . ALA A 1 184 ? -25.620 10.748 73.744 1.00 58.09 184 ALA A CA 1
ATOM 1396 C C . ALA A 1 184 ? -25.832 12.090 74.475 1.00 58.09 184 ALA A C 1
ATOM 1398 O O . ALA A 1 184 ? -25.389 12.229 75.616 1.00 58.09 184 ALA A O 1
ATOM 1399 N N . ASP A 1 185 ? -26.564 13.036 73.872 1.00 60.75 185 ASP A N 1
ATOM 1400 C CA . ASP A 1 185 ? -26.949 14.309 74.507 1.00 60.75 185 ASP A CA 1
ATOM 1401 C C . ASP A 1 185 ? -27.992 14.112 75.633 1.00 60.75 185 ASP A C 1
ATOM 1403 O O . ASP A 1 185 ? -28.084 14.911 76.568 1.00 60.75 185 ASP A O 1
ATOM 1407 N N . GLY A 1 186 ? -28.738 13.002 75.603 1.00 58.94 186 GLY A N 1
ATOM 1408 C CA . GLY A 1 186 ? -29.707 12.578 76.617 1.00 58.94 186 GLY A CA 1
ATOM 1409 C C . GLY A 1 186 ? -29.145 11.661 77.715 1.00 58.94 186 GLY A C 1
ATOM 1410 O O . GLY A 1 186 ? -29.767 10.659 78.026 1.00 58.94 186 GLY A O 1
ATOM 1411 N N . VAL A 1 187 ? -27.982 11.964 78.303 1.00 50.75 187 VAL A N 1
ATOM 1412 C CA . VAL A 1 187 ? -27.439 11.380 79.559 1.00 50.75 187 VAL A CA 1
ATOM 1413 C C . VAL A 1 187 ? -27.668 9.861 79.776 1.00 50.75 187 VAL A C 1
ATOM 1415 O O . VAL A 1 187 ? -28.613 9.415 80.426 1.00 50.75 187 VAL A O 1
ATOM 1418 N N . GLY A 1 188 ? -26.666 9.059 79.409 1.00 57.31 188 GLY A N 1
ATOM 1419 C CA . GLY A 1 188 ? -26.134 8.000 80.280 1.00 57.31 188 GLY A CA 1
ATOM 1420 C C . GLY A 1 188 ? -26.918 6.698 80.492 1.00 57.31 188 GLY A C 1
ATOM 1421 O O . GLY A 1 188 ? -26.414 5.853 81.230 1.00 57.31 188 GLY A O 1
ATOM 1422 N N . ARG A 1 189 ? -28.090 6.465 79.889 1.00 54.62 189 ARG A N 1
ATOM 1423 C CA . ARG A 1 189 ? -28.746 5.141 79.945 1.00 54.62 189 ARG A CA 1
ATOM 1424 C C . ARG A 1 189 ? -29.594 4.866 78.711 1.00 54.62 189 ARG A C 1
ATOM 1426 O O . ARG A 1 189 ? -30.761 5.218 78.724 1.00 54.62 189 ARG A O 1
ATOM 1433 N N . THR A 1 190 ? -29.030 4.150 77.742 1.00 58.03 190 THR A N 1
ATOM 1434 C CA . THR A 1 190 ? -29.732 3.114 76.955 1.00 58.03 190 THR A CA 1
ATOM 1435 C C . THR A 1 190 ? -28.725 2.338 76.091 1.00 58.03 190 THR A C 1
ATOM 1437 O O . THR A 1 190 ? -28.716 2.436 74.864 1.00 58.03 190 THR A O 1
ATOM 1440 N N . SER A 1 191 ? -27.889 1.494 76.717 1.00 56.50 191 SER A N 1
ATOM 1441 C CA . SER A 1 191 ? -27.139 0.452 75.982 1.00 56.50 191 SER A CA 1
ATOM 1442 C C . SER A 1 191 ? -28.071 -0.407 75.114 1.00 56.50 191 SER A C 1
ATOM 1444 O O . SER A 1 191 ? -27.680 -0.832 74.033 1.00 56.50 191 SER A O 1
ATOM 1446 N N . ASP A 1 192 ? -29.329 -0.570 75.534 1.00 57.94 192 ASP A N 1
ATOM 1447 C CA . ASP A 1 192 ? -30.347 -1.360 74.835 1.00 57.94 192 ASP A CA 1
ATOM 1448 C C . ASP A 1 192 ? -30.809 -0.740 73.501 1.00 57.94 192 ASP A C 1
ATOM 1450 O O . ASP A 1 192 ? -31.156 -1.466 72.572 1.00 57.94 192 ASP A O 1
ATOM 1454 N N . GLN A 1 193 ? -30.794 0.592 73.352 1.00 60.28 193 GLN A N 1
ATOM 1455 C CA . GLN A 1 193 ? -31.172 1.242 72.084 1.00 60.28 193 GLN A CA 1
ATOM 1456 C C . GLN A 1 193 ? -30.048 1.169 71.053 1.00 60.28 193 GLN A C 1
ATOM 1458 O O . GLN A 1 193 ? -30.312 0.906 69.883 1.00 60.28 193 GLN A O 1
ATOM 1463 N N . VAL A 1 194 ? -28.797 1.339 71.485 1.00 61.06 194 VAL A N 1
ATOM 1464 C CA . VAL A 1 194 ? -27.625 1.153 70.618 1.00 61.06 194 VAL A CA 1
ATOM 1465 C C . VAL A 1 194 ? -27.489 -0.319 70.217 1.00 61.06 194 VAL A C 1
ATOM 1467 O O . VAL A 1 194 ? -27.264 -0.609 69.044 1.00 61.06 194 VAL A O 1
ATOM 1470 N N . ALA A 1 195 ? -27.736 -1.252 71.144 1.00 63.22 195 ALA A N 1
ATOM 1471 C CA . ALA A 1 195 ? -27.799 -2.681 70.844 1.00 63.22 195 ALA A CA 1
ATOM 1472 C C . ALA A 1 195 ? -28.904 -3.018 69.826 1.00 63.22 195 ALA A C 1
ATOM 1474 O O . ALA A 1 195 ? -28.670 -3.813 68.923 1.00 63.22 195 ALA A O 1
ATOM 1475 N N . ASN A 1 196 ? -30.070 -2.364 69.891 1.00 65.19 196 ASN A N 1
ATOM 1476 C CA . ASN A 1 196 ? -31.137 -2.543 68.897 1.00 65.19 196 ASN A CA 1
ATOM 1477 C C . ASN A 1 196 ? -30.819 -1.937 67.518 1.00 65.19 196 ASN A C 1
ATOM 1479 O O . ASN A 1 196 ? -31.350 -2.412 66.517 1.00 65.19 196 ASN A O 1
ATOM 1483 N N . LEU A 1 197 ? -29.964 -0.913 67.437 1.00 64.00 197 LEU A N 1
ATOM 1484 C CA . LEU A 1 197 ? -29.488 -0.343 66.166 1.00 64.00 197 LEU A CA 1
ATOM 1485 C C . LEU A 1 197 ? -28.358 -1.168 65.527 1.00 64.00 197 LEU A C 1
ATOM 1487 O O . LEU A 1 197 ? -28.142 -1.077 64.318 1.00 64.00 197 LEU A O 1
ATOM 1491 N N . LEU A 1 198 ? -27.654 -1.962 66.337 1.00 63.41 198 LEU A N 1
ATOM 1492 C CA . LEU A 1 198 ? -26.582 -2.876 65.930 1.00 63.41 198 LEU A CA 1
ATOM 1493 C C . LEU A 1 198 ? -27.050 -4.334 65.813 1.00 63.41 198 LEU A C 1
ATOM 1495 O O . LEU A 1 198 ? -26.280 -5.185 65.377 1.00 63.41 198 LEU A O 1
ATOM 1499 N N . ALA A 1 199 ? -28.297 -4.630 66.190 1.00 71.06 199 ALA A N 1
ATOM 1500 C CA . ALA A 1 199 ? -28.857 -5.968 66.095 1.00 71.06 199 ALA A CA 1
ATOM 1501 C C . ALA A 1 199 ? -28.800 -6.483 64.641 1.00 71.06 199 ALA A C 1
ATOM 1503 O O . ALA A 1 199 ? -28.951 -5.691 63.708 1.00 71.06 199 ALA A O 1
ATOM 1504 N N . PRO A 1 200 ? -28.663 -7.801 64.411 1.00 62.16 200 PRO A N 1
ATOM 1505 C CA . PRO A 1 200 ? -28.604 -8.378 63.063 1.00 62.16 200 PRO A CA 1
ATOM 1506 C C . PRO A 1 200 ? -29.800 -8.011 62.171 1.00 62.16 200 PRO A C 1
ATOM 1508 O O . PRO A 1 200 ? -29.676 -7.942 60.950 1.00 62.16 200 PRO A O 1
ATOM 1511 N N . GLU A 1 201 ? -30.957 -7.749 62.784 1.00 64.50 201 GLU A N 1
ATOM 1512 C CA . GLU A 1 201 ? -32.187 -7.343 62.098 1.00 64.50 201 GLU A CA 1
ATOM 1513 C C . GLU A 1 201 ? -32.337 -5.820 61.962 1.00 64.50 201 GLU A C 1
ATOM 1515 O O . GLU A 1 201 ? -33.295 -5.349 61.346 1.00 64.50 201 GLU A O 1
ATOM 1520 N N . ALA A 1 202 ? -31.403 -5.034 62.500 1.00 74.19 202 ALA A N 1
ATOM 1521 C CA . ALA A 1 202 ? 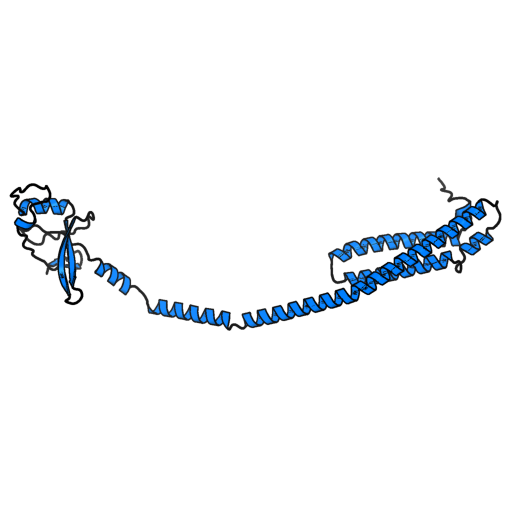-31.476 -3.585 62.476 1.00 74.19 202 ALA A CA 1
ATOM 1522 C C . ALA A 1 202 ? -31.397 -3.042 61.036 1.00 74.19 202 ALA A C 1
ATOM 1524 O O . ALA A 1 202 ? -30.628 -3.554 60.211 1.00 74.19 202 ALA A O 1
ATOM 1525 N N . PRO A 1 203 ? -32.124 -1.952 60.724 1.00 73.12 203 PRO A N 1
ATOM 1526 C CA . PRO A 1 203 ? -32.132 -1.355 59.387 1.00 73.12 203 PRO A CA 1
ATOM 1527 C C . PRO A 1 203 ? -30.732 -1.015 58.860 1.00 73.12 203 PRO A C 1
ATOM 1529 O O . PRO A 1 203 ? -30.466 -1.151 57.668 1.00 73.12 203 PRO A O 1
ATOM 1532 N N . LEU A 1 204 ? -29.814 -0.618 59.748 1.00 71.19 204 LEU A N 1
ATOM 1533 C CA . LEU A 1 204 ? -28.436 -0.281 59.394 1.00 71.19 204 LEU A CA 1
ATOM 1534 C C . LEU A 1 204 ? -27.653 -1.504 58.894 1.00 71.19 204 LEU A C 1
ATOM 1536 O O . LEU A 1 204 ? -27.012 -1.434 57.845 1.00 71.19 204 LEU A O 1
ATOM 1540 N N . VAL A 1 205 ? -27.740 -2.628 59.611 1.00 72.00 205 VAL A N 1
ATOM 1541 C CA . VAL A 1 205 ? -27.062 -3.881 59.247 1.00 72.00 205 VAL A CA 1
ATOM 1542 C C . VAL A 1 205 ? -27.615 -4.417 57.926 1.00 72.00 205 VAL A C 1
ATOM 1544 O O . VAL A 1 205 ? -26.843 -4.778 57.037 1.00 72.00 205 VAL A O 1
ATOM 1547 N N . GLN A 1 206 ? -28.938 -4.372 57.737 1.00 74.19 206 GLN A N 1
ATOM 1548 C CA . GLN A 1 206 ? -29.570 -4.779 56.478 1.00 74.19 206 GLN A CA 1
ATOM 1549 C C . GLN A 1 206 ? -29.147 -3.897 55.294 1.00 74.19 206 GLN A C 1
ATOM 1551 O O . GLN A 1 206 ? -28.863 -4.409 54.208 1.00 74.19 206 GLN A O 1
ATOM 1556 N N . ASN A 1 207 ? -29.070 -2.577 55.486 1.00 72.62 207 ASN A N 1
ATOM 1557 C CA . ASN A 1 207 ? -28.646 -1.649 54.437 1.00 72.62 207 ASN A CA 1
ATOM 1558 C C . ASN A 1 207 ? -27.163 -1.833 54.078 1.00 72.62 207 ASN A C 1
ATOM 1560 O O . ASN A 1 207 ? -26.814 -1.815 52.898 1.00 72.62 207 ASN A O 1
ATOM 1564 N N . LEU A 1 208 ? -26.301 -2.096 55.065 1.00 70.25 208 LEU A N 1
ATOM 1565 C CA . LEU A 1 208 ? -24.889 -2.429 54.846 1.00 70.25 208 LEU A CA 1
ATOM 1566 C C . LEU A 1 208 ? -24.718 -3.747 54.082 1.00 70.25 208 LEU A C 1
ATOM 1568 O O . LEU A 1 208 ? -23.930 -3.816 53.138 1.00 70.25 208 LEU A O 1
ATOM 1572 N N . GLN A 1 209 ? -25.476 -4.785 54.443 1.00 75.31 209 GLN A N 1
ATOM 1573 C CA . GLN A 1 209 ? -25.463 -6.065 53.729 1.00 75.31 209 GLN A CA 1
ATOM 1574 C C . GLN A 1 209 ? -25.942 -5.909 52.281 1.00 75.31 209 GLN A C 1
ATOM 1576 O O . GLN A 1 209 ? -25.314 -6.446 51.365 1.00 75.31 209 GLN A O 1
ATOM 1581 N N . ARG A 1 210 ? -27.011 -5.132 52.055 1.00 77.25 210 ARG A N 1
ATOM 1582 C CA . ARG A 1 210 ? -27.528 -4.838 50.712 1.00 77.25 210 ARG A CA 1
ATOM 1583 C C . ARG A 1 210 ? -26.487 -4.096 49.874 1.00 77.25 210 ARG A C 1
ATOM 1585 O O . ARG A 1 210 ? -26.184 -4.547 48.772 1.00 77.25 210 ARG A O 1
ATOM 1592 N N . ALA A 1 211 ? -25.872 -3.046 50.417 1.00 72.38 211 ALA A N 1
ATOM 1593 C CA . ALA A 1 211 ? -24.812 -2.299 49.740 1.00 72.38 211 ALA A CA 1
ATOM 1594 C C . ALA A 1 211 ? -23.597 -3.181 49.406 1.00 72.38 211 ALA A C 1
ATOM 1596 O O . ALA A 1 211 ? -23.109 -3.158 48.278 1.00 72.38 211 ALA A O 1
ATOM 1597 N N . ALA A 1 212 ? -23.149 -4.024 50.342 1.00 73.94 212 ALA A N 1
ATOM 1598 C CA . ALA A 1 212 ? -22.051 -4.961 50.103 1.00 73.94 212 ALA A CA 1
ATOM 1599 C C . ALA A 1 212 ? -22.384 -5.983 49.000 1.00 73.94 212 ALA A C 1
ATOM 1601 O O . ALA A 1 212 ? -21.525 -6.317 48.181 1.00 73.94 212 ALA A O 1
ATOM 1602 N N . SER A 1 213 ? -23.631 -6.463 48.953 1.00 77.56 213 SER A N 1
ATOM 1603 C CA . SER A 1 213 ? -24.085 -7.385 47.907 1.00 77.56 213 SER A CA 1
ATOM 1604 C C . SER A 1 213 ? -24.133 -6.724 46.526 1.00 77.56 213 SER A C 1
ATOM 1606 O O . SER A 1 213 ? -23.690 -7.323 45.546 1.00 77.56 213 SER A O 1
ATOM 1608 N N . GLU A 1 214 ? -24.582 -5.470 46.455 1.00 75.38 214 GLU A N 1
ATOM 1609 C CA . GLU A 1 214 ? -24.717 -4.723 45.203 1.00 75.38 214 GLU A CA 1
ATOM 1610 C C . GLU A 1 214 ? -23.353 -4.328 44.628 1.00 75.38 214 GLU A C 1
ATOM 1612 O O . GLU A 1 214 ? -23.093 -4.469 43.431 1.00 75.38 214 GLU A O 1
ATOM 1617 N N . VAL A 1 215 ? -22.418 -3.963 45.507 1.00 73.50 215 VAL A N 1
ATOM 1618 C CA . VAL A 1 215 ? -20.998 -3.809 45.177 1.00 73.50 215 VAL A CA 1
ATOM 1619 C C . VAL A 1 215 ? -20.424 -5.098 44.574 1.00 73.50 215 VAL A C 1
ATOM 1621 O O . VAL A 1 215 ? -19.725 -5.052 43.559 1.00 73.50 215 VAL A O 1
ATOM 1624 N N . GLY A 1 216 ? -20.739 -6.257 45.160 1.00 76.00 216 GLY A N 1
ATOM 1625 C CA . GLY A 1 216 ? -20.293 -7.557 44.655 1.00 76.00 216 GLY A CA 1
ATOM 1626 C C . GLY A 1 216 ? -20.810 -7.872 43.247 1.00 76.00 216 GLY A C 1
ATOM 1627 O O . GLY A 1 216 ? -20.049 -8.365 42.411 1.00 76.00 216 GLY A O 1
ATOM 1628 N N . ARG A 1 217 ? -22.076 -7.549 42.960 1.00 77.88 217 ARG A N 1
ATOM 1629 C CA . ARG A 1 217 ? -22.681 -7.727 41.628 1.00 77.88 217 ARG A CA 1
ATOM 1630 C C . ARG A 1 217 ? -22.083 -6.788 40.589 1.00 77.88 217 ARG A C 1
ATOM 1632 O O . ARG A 1 217 ? -21.673 -7.243 39.522 1.00 77.88 217 ARG A O 1
ATOM 1639 N N . THR A 1 218 ? -21.920 -5.518 40.949 1.00 73.56 218 THR A N 1
ATOM 1640 C CA . THR A 1 218 ? -21.272 -4.504 40.105 1.00 73.56 218 THR A CA 1
ATOM 1641 C C . THR A 1 218 ? -19.856 -4.950 39.719 1.00 73.56 218 THR A C 1
ATOM 1643 O O . THR A 1 218 ? -19.472 -4.914 38.551 1.00 73.56 218 THR A O 1
ATOM 1646 N N . ALA A 1 219 ? -19.093 -5.474 40.684 1.00 73.19 219 ALA A N 1
ATOM 1647 C CA . ALA A 1 219 ? -17.750 -6.003 40.464 1.00 73.19 219 ALA A CA 1
ATOM 1648 C C . ALA A 1 219 ? -17.695 -7.228 39.534 1.00 73.19 219 ALA A C 1
ATOM 1650 O O . ALA A 1 219 ? -16.685 -7.443 38.856 1.00 73.19 219 ALA A O 1
ATOM 1651 N N . ALA A 1 220 ? -18.743 -8.053 39.523 1.00 77.19 220 ALA A N 1
ATOM 1652 C CA . ALA A 1 220 ? -18.855 -9.196 38.623 1.00 77.19 220 ALA A CA 1
ATOM 1653 C C . ALA A 1 220 ? -19.211 -8.750 37.194 1.00 77.19 220 ALA A C 1
ATOM 1655 O O . ALA A 1 220 ? -18.557 -9.182 36.246 1.00 77.19 220 ALA A O 1
ATOM 1656 N N . ALA A 1 221 ? -20.164 -7.823 37.047 1.00 74.69 221 ALA A N 1
ATOM 1657 C CA . ALA A 1 221 ? -20.556 -7.254 35.755 1.00 74.69 221 ALA A CA 1
ATOM 1658 C C . ALA A 1 221 ? -19.390 -6.524 35.064 1.00 74.69 221 ALA A C 1
ATOM 1660 O O . ALA A 1 221 ? -19.154 -6.711 33.869 1.00 74.69 221 ALA A O 1
ATOM 1661 N N . LEU A 1 222 ? -18.601 -5.760 35.829 1.00 69.12 222 LEU A N 1
ATOM 1662 C CA . LEU A 1 222 ? -17.382 -5.107 35.343 1.00 69.12 222 LEU A CA 1
ATOM 1663 C C . LEU A 1 222 ? -16.335 -6.113 34.852 1.00 69.12 222 LEU A C 1
ATOM 1665 O O . LEU A 1 222 ? -15.788 -5.928 33.768 1.00 69.12 222 LEU A O 1
ATOM 1669 N N . ARG A 1 223 ? -16.072 -7.190 35.604 1.00 72.25 223 ARG A N 1
ATOM 1670 C CA . ARG A 1 223 ? -15.127 -8.243 35.186 1.00 72.25 223 ARG A CA 1
ATOM 1671 C C . ARG A 1 223 ? -15.566 -8.959 33.912 1.00 72.25 223 ARG A C 1
ATOM 1673 O O . ARG A 1 223 ? -14.737 -9.292 33.070 1.00 72.25 223 ARG A O 1
ATOM 1680 N N . GLU A 1 224 ? -16.863 -9.180 33.742 1.00 75.25 224 GLU A N 1
ATOM 1681 C CA . GLU A 1 224 ? -17.380 -9.805 32.530 1.00 75.25 224 GLU A CA 1
ATOM 1682 C C . GLU A 1 224 ? -17.320 -8.862 31.313 1.00 75.25 224 GLU A C 1
ATOM 1684 O O . GLU A 1 224 ? -17.016 -9.308 30.201 1.00 75.25 224 GLU A O 1
ATOM 1689 N N . ALA A 1 225 ? -17.548 -7.561 31.507 1.00 67.94 225 ALA A N 1
ATOM 1690 C CA . ALA A 1 225 ? -17.448 -6.552 30.453 1.00 67.94 225 ALA A CA 1
ATOM 1691 C C . ALA A 1 225 ? -15.999 -6.283 29.998 1.00 67.94 225 ALA A C 1
ATOM 1693 O O . ALA A 1 225 ? -15.781 -6.014 28.819 1.00 67.94 225 ALA A O 1
ATOM 1694 N N . THR A 1 226 ? -15.010 -6.398 30.891 1.00 69.00 226 THR A N 1
ATOM 1695 C CA . THR A 1 226 ? -13.588 -6.120 30.597 1.00 69.00 226 THR A CA 1
ATOM 1696 C C . THR A 1 226 ? -12.793 -7.326 30.095 1.00 69.00 226 THR A C 1
ATOM 1698 O O . THR A 1 226 ? -11.641 -7.171 29.697 1.00 69.00 226 THR A O 1
ATOM 1701 N N . SER A 1 227 ? -13.410 -8.511 30.026 1.00 65.12 227 SER A N 1
ATOM 1702 C CA . SER A 1 227 ? -12.787 -9.778 29.597 1.00 65.12 227 SER A CA 1
ATOM 1703 C C . SER A 1 227 ? -12.174 -9.788 28.180 1.00 65.12 227 SER A C 1
ATOM 1705 O O . SER A 1 227 ? -11.537 -10.771 27.803 1.00 65.12 227 SER A O 1
ATOM 1707 N N . GLY A 1 228 ? -12.333 -8.715 27.395 1.00 62.25 228 GLY A N 1
ATOM 1708 C CA . GLY A 1 228 ? -11.770 -8.565 26.049 1.00 62.25 228 GLY A CA 1
ATOM 1709 C C . GLY A 1 228 ? -10.759 -7.428 25.857 1.00 62.25 228 GLY A C 1
ATOM 1710 O O . GLY A 1 228 ? -10.240 -7.312 24.750 1.00 62.25 228 GLY A O 1
ATOM 1711 N N . ASP A 1 229 ? -10.476 -6.598 26.871 1.00 57.31 229 ASP A N 1
ATOM 1712 C CA . ASP A 1 229 ? -9.657 -5.385 26.701 1.00 57.31 229 ASP A CA 1
ATOM 1713 C C . ASP A 1 229 ? -8.658 -5.191 27.862 1.00 57.31 229 ASP A C 1
ATOM 1715 O O . ASP A 1 229 ? -9.006 -4.816 28.987 1.00 57.31 229 ASP A O 1
ATOM 1719 N N . SER A 1 230 ? -7.381 -5.477 27.593 1.00 58.19 230 SER A N 1
ATOM 1720 C CA . SER A 1 230 ? -6.327 -5.651 28.606 1.00 58.19 230 SER A CA 1
ATOM 1721 C C . SER A 1 230 ? -5.974 -4.381 29.390 1.00 58.19 230 SER A C 1
ATOM 1723 O O . SER A 1 230 ? -5.521 -4.473 30.530 1.00 58.19 230 SER A O 1
ATOM 1725 N N . ASN A 1 231 ? -6.215 -3.191 28.832 1.00 59.44 231 ASN A N 1
ATOM 1726 C CA . ASN A 1 231 ? -5.946 -1.924 29.525 1.00 59.44 231 ASN A CA 1
ATOM 1727 C C . ASN A 1 231 ? -7.065 -1.538 30.505 1.00 59.44 231 ASN A C 1
ATOM 1729 O O . ASN A 1 231 ? -6.796 -0.925 31.539 1.00 59.44 231 ASN A O 1
ATOM 1733 N N . LEU A 1 232 ? -8.309 -1.927 30.211 1.00 62.53 232 LEU A N 1
ATOM 1734 C CA . LEU A 1 232 ? -9.454 -1.692 31.093 1.00 62.53 232 LEU A CA 1
ATOM 1735 C C . LEU A 1 232 ? -9.441 -2.640 32.304 1.00 62.53 232 LEU A C 1
ATOM 1737 O O . LEU A 1 232 ? -9.853 -2.234 33.391 1.00 62.53 232 LEU A O 1
ATOM 1741 N N . MET A 1 233 ? -8.884 -3.850 32.159 1.00 63.69 233 MET A N 1
ATOM 1742 C CA . MET A 1 233 ? -8.688 -4.784 33.280 1.00 63.69 233 MET A CA 1
ATOM 1743 C C . MET A 1 233 ? -7.842 -4.188 34.415 1.00 63.69 233 MET A C 1
ATOM 1745 O O . MET A 1 233 ? -8.237 -4.257 35.574 1.00 63.69 233 MET A O 1
ATOM 1749 N N . VAL A 1 234 ? -6.708 -3.553 34.098 1.00 64.19 234 VAL A N 1
ATOM 1750 C CA . VAL A 1 234 ? -5.755 -3.065 35.116 1.00 64.19 234 VAL A CA 1
ATOM 1751 C C . VAL A 1 234 ? -6.345 -1.939 35.976 1.00 64.19 234 VAL A C 1
ATOM 1753 O O . VAL A 1 234 ? -6.036 -1.831 37.164 1.00 64.19 234 VAL A O 1
ATOM 1756 N N . GLY A 1 235 ? -7.186 -1.082 35.389 1.00 68.62 235 GLY A N 1
ATOM 1757 C CA . GLY A 1 235 ? -7.886 -0.023 36.122 1.00 68.62 235 GLY A CA 1
ATOM 1758 C C . GLY A 1 235 ? -9.004 -0.566 37.014 1.00 68.62 235 GLY A C 1
ATOM 1759 O O . GLY A 1 235 ? -9.134 -0.143 38.163 1.00 68.62 235 GLY A O 1
ATOM 1760 N N . ALA A 1 236 ? -9.773 -1.532 36.504 1.00 68.19 236 ALA A N 1
ATOM 1761 C CA . ALA A 1 236 ? -10.864 -2.161 37.240 1.00 68.19 236 ALA A CA 1
ATOM 1762 C C . ALA A 1 236 ? -10.358 -2.990 38.431 1.00 68.19 236 ALA A C 1
ATOM 1764 O O . ALA A 1 236 ? -10.909 -2.868 39.522 1.00 68.19 236 ALA A O 1
ATOM 1765 N N . ASP A 1 237 ? -9.281 -3.763 38.263 1.00 66.88 237 ASP A N 1
ATOM 1766 C CA . ASP A 1 237 ? -8.723 -4.589 39.341 1.00 66.88 237 ASP A CA 1
ATOM 1767 C C . ASP A 1 237 ? -8.283 -3.747 40.545 1.00 66.88 237 ASP A C 1
ATOM 1769 O O . ASP A 1 237 ? -8.614 -4.090 41.679 1.00 66.88 237 ASP A O 1
ATOM 1773 N N . ARG A 1 238 ? -7.623 -2.601 40.319 1.00 74.00 238 ARG A N 1
ATOM 1774 C CA . ARG A 1 238 ? -7.216 -1.703 41.417 1.00 74.00 238 ARG A CA 1
ATOM 1775 C C . ARG A 1 238 ? -8.413 -1.122 42.167 1.00 74.00 238 ARG A C 1
ATOM 1777 O O . ARG A 1 238 ? -8.426 -1.134 43.394 1.00 74.00 238 ARG A O 1
ATOM 1784 N N . ALA A 1 239 ? -9.434 -0.658 41.445 1.00 71.88 239 ALA A N 1
ATOM 1785 C CA . ALA A 1 239 ? -10.639 -0.104 42.061 1.00 71.88 239 ALA A CA 1
ATOM 1786 C C . ALA A 1 239 ? -11.405 -1.159 42.878 1.00 71.88 239 ALA A C 1
ATOM 1788 O O . ALA A 1 239 ? -11.890 -0.875 43.974 1.00 71.88 239 ALA A O 1
ATOM 1789 N N . LEU A 1 240 ? -11.484 -2.392 42.370 1.00 72.19 240 LEU A N 1
ATOM 1790 C CA . LEU A 1 240 ? -12.099 -3.513 43.080 1.00 72.19 240 LEU A CA 1
ATOM 1791 C C . LEU A 1 240 ? -11.297 -3.925 44.313 1.00 72.19 240 LEU A C 1
ATOM 1793 O O . LEU A 1 240 ? -11.884 -4.263 45.343 1.00 72.19 240 LEU A O 1
ATOM 1797 N N . GLU A 1 241 ? -9.971 -3.881 44.233 1.00 74.75 241 GLU A N 1
ATOM 1798 C CA . GLU A 1 241 ? -9.108 -4.172 45.367 1.00 74.75 241 GLU A CA 1
ATOM 1799 C C . GLU A 1 241 ? -9.315 -3.152 46.495 1.00 74.75 241 GLU A C 1
ATOM 1801 O O . GLU A 1 241 ? -9.556 -3.557 47.637 1.00 74.75 241 GLU A O 1
ATOM 1806 N N . ASP A 1 242 ? -9.334 -1.857 46.178 1.00 72.25 242 ASP A N 1
ATOM 1807 C CA . ASP A 1 242 ? -9.574 -0.781 47.147 1.00 72.25 242 ASP A CA 1
ATOM 1808 C C . ASP A 1 242 ? -10.964 -0.882 47.786 1.00 72.25 242 ASP A C 1
ATOM 1810 O O . ASP A 1 242 ? -11.106 -0.811 49.011 1.00 72.25 242 ASP A O 1
ATOM 1814 N N . LEU A 1 243 ? -11.988 -1.157 46.979 1.00 69.50 243 LEU A N 1
ATOM 1815 C CA . LEU A 1 243 ? -13.353 -1.360 47.459 1.00 69.50 243 LEU A CA 1
ATOM 1816 C C . LEU A 1 243 ? -13.460 -2.594 48.369 1.00 69.50 243 LEU A C 1
ATOM 1818 O O . LEU A 1 243 ? -14.139 -2.560 49.394 1.00 69.50 243 LEU A O 1
ATOM 1822 N N . SER A 1 244 ? -12.743 -3.674 48.046 1.00 66.44 244 SER A N 1
ATOM 1823 C CA . SER A 1 244 ? -12.706 -4.883 48.874 1.00 66.44 244 SER A CA 1
ATOM 1824 C C . SER A 1 244 ? -11.992 -4.667 50.211 1.00 66.44 244 SER A C 1
ATOM 1826 O O . SER A 1 244 ? -12.356 -5.299 51.205 1.00 66.44 244 SER A O 1
ATOM 1828 N N . ARG A 1 245 ? -10.972 -3.798 50.253 1.00 71.38 245 ARG A N 1
ATOM 1829 C CA . ARG A 1 245 ? -10.294 -3.403 51.496 1.00 71.38 245 ARG A CA 1
ATOM 1830 C C . ARG A 1 245 ? -11.213 -2.534 52.349 1.00 71.38 245 ARG A C 1
ATOM 1832 O O . ARG A 1 245 ? -11.316 -2.775 53.548 1.00 71.38 245 ARG A O 1
ATOM 1839 N N . ALA A 1 246 ? -11.937 -1.601 51.732 1.00 68.31 246 ALA A N 1
ATOM 1840 C CA . ALA A 1 246 ? -12.930 -0.780 52.419 1.00 68.31 246 ALA A CA 1
ATOM 1841 C C . ALA A 1 246 ? -14.064 -1.637 53.010 1.00 68.31 246 ALA A C 1
ATOM 1843 O O . ALA A 1 246 ? -14.346 -1.540 54.203 1.00 68.31 246 ALA A O 1
ATOM 1844 N N . ALA A 1 247 ? -14.651 -2.544 52.223 1.00 64.94 247 ALA A N 1
ATOM 1845 C CA . ALA A 1 247 ? -15.699 -3.454 52.690 1.00 64.94 247 ALA A CA 1
ATOM 1846 C C . ALA A 1 247 ? -15.233 -4.360 53.845 1.00 64.94 247 ALA A C 1
ATOM 1848 O O . ALA A 1 247 ? -15.993 -4.593 54.783 1.00 64.94 247 ALA A O 1
ATOM 1849 N N . ARG A 1 248 ? -13.977 -4.835 53.809 1.00 70.25 248 ARG A N 1
ATOM 1850 C CA . ARG A 1 248 ? -13.362 -5.579 54.922 1.00 70.25 248 ARG A CA 1
ATOM 1851 C C . ARG A 1 248 ? -13.226 -4.715 56.173 1.00 70.25 248 ARG A C 1
ATOM 1853 O O . ARG A 1 248 ? -13.687 -5.129 57.223 1.00 70.25 248 ARG A O 1
ATOM 1860 N N . SER A 1 249 ? -12.725 -3.486 56.045 1.00 74.56 249 SER A N 1
ATOM 1861 C CA . SER A 1 249 ? -12.616 -2.563 57.184 1.00 74.56 249 SER A CA 1
ATOM 1862 C C . SER A 1 249 ? -13.970 -2.231 57.830 1.00 74.56 249 SER A C 1
ATOM 1864 O O . SER A 1 249 ? -14.064 -2.149 59.051 1.00 74.56 249 SER A O 1
ATOM 1866 N N . LEU A 1 250 ? -15.035 -2.104 57.028 1.00 67.75 250 LEU A N 1
ATOM 1867 C CA . LEU A 1 250 ? -16.402 -1.903 57.516 1.00 67.75 250 LEU A CA 1
ATOM 1868 C C . LEU A 1 250 ? -16.962 -3.144 58.218 1.00 67.75 250 LEU A C 1
ATOM 1870 O O . LEU A 1 250 ? -17.680 -3.005 59.204 1.00 67.75 250 LEU A O 1
ATOM 1874 N N . ARG A 1 251 ? -16.634 -4.347 57.733 1.00 65.50 251 ARG A N 1
ATOM 1875 C CA . ARG A 1 251 ? -17.006 -5.606 58.390 1.00 65.50 251 ARG A CA 1
ATOM 1876 C C . ARG A 1 251 ? -16.279 -5.779 59.717 1.00 65.50 251 ARG A C 1
ATOM 1878 O O . ARG A 1 251 ? -16.937 -6.063 60.705 1.00 65.50 251 ARG A O 1
ATOM 1885 N N . ASP A 1 252 ? -14.970 -5.558 59.738 1.00 75.38 252 ASP A N 1
ATOM 1886 C CA . ASP A 1 252 ? -14.163 -5.650 60.956 1.00 75.38 252 ASP A CA 1
ATOM 1887 C C . ASP A 1 252 ? -14.664 -4.645 62.003 1.00 75.38 252 ASP A C 1
ATOM 1889 O O . ASP A 1 252 ? -14.748 -4.957 63.191 1.00 75.38 252 ASP A O 1
ATOM 1893 N N . LEU A 1 253 ? -15.060 -3.444 61.562 1.00 69.25 253 LEU A N 1
ATOM 1894 C CA . LEU A 1 253 ? -15.719 -2.460 62.414 1.00 69.25 253 LEU A CA 1
ATOM 1895 C C . LEU A 1 253 ? -17.065 -2.984 62.927 1.00 69.25 253 LEU A C 1
ATOM 1897 O O . LEU A 1 253 ? -17.299 -2.928 64.127 1.00 69.25 253 LEU A O 1
ATOM 1901 N N . ALA A 1 254 ? -17.928 -3.515 62.059 1.00 66.31 254 ALA A N 1
ATOM 1902 C CA . ALA A 1 254 ? -19.220 -4.070 62.463 1.00 66.31 254 ALA A CA 1
ATOM 1903 C C . ALA A 1 254 ? -19.072 -5.217 63.483 1.00 66.31 254 ALA A C 1
ATOM 1905 O O . ALA A 1 254 ? -19.739 -5.186 64.512 1.00 66.31 254 ALA A O 1
ATOM 1906 N N . GLU A 1 255 ? -18.146 -6.157 63.263 1.00 65.69 255 GLU A N 1
ATOM 1907 C CA . GLU A 1 255 ? -17.840 -7.249 64.203 1.00 65.69 255 GLU A CA 1
ATOM 1908 C C . GLU A 1 255 ? -17.270 -6.725 65.528 1.00 65.69 255 GLU A C 1
ATOM 1910 O O . GLU A 1 255 ? -17.634 -7.205 66.601 1.00 65.69 255 GLU A O 1
ATOM 1915 N N . THR A 1 256 ? -16.413 -5.700 65.478 1.00 65.62 256 THR A N 1
ATOM 1916 C CA . THR A 1 256 ? -15.877 -5.057 66.688 1.00 65.62 256 THR A CA 1
ATOM 1917 C C . THR A 1 256 ? -16.987 -4.377 67.495 1.00 65.62 256 THR A C 1
ATOM 1919 O O . THR A 1 256 ? -16.993 -4.453 68.723 1.00 65.62 256 THR A O 1
ATOM 1922 N N . LEU A 1 257 ? -17.943 -3.731 66.821 1.00 64.12 257 LEU A N 1
ATOM 1923 C CA . LEU A 1 257 ? -19.092 -3.083 67.459 1.00 64.12 257 LEU A CA 1
ATOM 1924 C C . LEU A 1 257 ? -20.103 -4.092 68.022 1.00 64.12 257 LEU A C 1
ATOM 1926 O O . LEU A 1 257 ? -20.714 -3.817 69.052 1.00 64.12 257 LEU A O 1
ATOM 1930 N N . GLU A 1 258 ? -20.245 -5.256 67.386 1.00 59.47 258 GLU A N 1
ATOM 1931 C CA . GLU A 1 258 ? -21.078 -6.365 67.863 1.00 59.47 258 GLU A CA 1
ATOM 1932 C C . GLU A 1 258 ? -20.477 -7.031 69.113 1.00 59.47 258 GLU A C 1
ATOM 1934 O O . GLU A 1 258 ? -21.193 -7.316 70.073 1.00 59.47 258 GLU A O 1
ATOM 1939 N N . GLN A 1 259 ? -19.153 -7.230 69.147 1.00 69.25 259 GLN A N 1
ATOM 1940 C CA . GLN A 1 259 ? -18.462 -7.845 70.287 1.00 69.25 259 GLN A CA 1
ATOM 1941 C C . GLN A 1 259 ? -18.244 -6.884 71.467 1.00 69.25 259 GLN A C 1
ATOM 1943 O O . GLN A 1 259 ? -18.201 -7.329 72.617 1.00 69.25 259 GLN A O 1
ATOM 1948 N N . GLN A 1 260 ? -18.084 -5.579 71.214 1.00 66.25 260 GLN A N 1
ATOM 1949 C CA . GLN A 1 260 ? -17.832 -4.562 72.242 1.00 66.25 260 GLN A CA 1
ATOM 1950 C C . GLN A 1 260 ? -18.588 -3.245 71.963 1.00 66.25 260 GLN A C 1
ATOM 1952 O O . GLN A 1 260 ? -17.986 -2.263 71.519 1.00 66.25 260 GLN A O 1
ATOM 1957 N N . PRO A 1 261 ? -19.886 -3.154 72.312 1.00 60.00 261 PRO A N 1
ATOM 1958 C CA . PRO A 1 261 ? -20.682 -1.937 72.106 1.00 60.00 261 PRO A CA 1
ATOM 1959 C C . PRO A 1 261 ? -20.185 -0.732 72.932 1.00 60.00 261 PRO A C 1
ATOM 1961 O O . PRO A 1 261 ? -20.343 0.419 72.523 1.00 60.00 261 PRO A O 1
ATOM 1964 N N . ASP A 1 262 ? -19.501 -0.978 74.057 1.00 56.41 262 ASP A N 1
ATOM 1965 C CA . ASP A 1 262 ? -18.893 0.053 74.915 1.00 56.41 262 ASP A CA 1
ATOM 1966 C C . ASP A 1 262 ? -17.743 0.832 74.237 1.00 56.41 262 ASP A C 1
ATOM 1968 O O . ASP A 1 262 ? -17.382 1.923 74.694 1.00 56.41 262 ASP A O 1
ATOM 1972 N N . ALA A 1 263 ? -17.156 0.299 73.156 1.00 61.94 263 ALA A N 1
ATOM 1973 C CA . ALA A 1 263 ? -16.001 0.895 72.479 1.00 61.94 263 ALA A CA 1
ATOM 1974 C C . ALA A 1 263 ? -16.331 2.225 71.770 1.00 61.94 263 ALA A C 1
ATOM 1976 O O . ALA A 1 263 ? -15.455 3.082 71.634 1.00 61.94 263 ALA A O 1
ATOM 1977 N N . LEU A 1 264 ? -17.594 2.430 71.371 1.00 53.06 264 LEU A N 1
ATOM 1978 C CA . LEU A 1 264 ? -18.079 3.702 70.816 1.00 53.06 264 LEU A CA 1
ATOM 1979 C C . LEU A 1 264 ? -18.282 4.780 71.888 1.00 53.06 264 LEU A C 1
ATOM 1981 O O . LEU A 1 264 ? -18.097 5.958 71.602 1.00 53.06 264 LEU A O 1
ATOM 1985 N N . LEU A 1 265 ? -18.650 4.387 73.113 1.00 50.47 265 LEU A N 1
ATOM 1986 C CA . LEU A 1 265 ? -19.010 5.316 74.192 1.00 50.47 265 LEU A CA 1
ATOM 1987 C C . LEU A 1 265 ? -17.801 5.820 74.991 1.00 50.47 265 LEU A C 1
ATOM 1989 O O . LEU A 1 265 ? -17.826 6.949 75.474 1.00 50.47 265 LEU A O 1
ATOM 1993 N N . ARG A 1 266 ? -16.742 5.011 75.148 1.00 58.12 266 ARG A N 1
ATOM 1994 C CA . ARG A 1 266 ? -15.522 5.422 75.879 1.00 58.12 266 ARG A CA 1
ATOM 1995 C C . ARG A 1 266 ? -14.407 5.958 74.980 1.00 58.12 266 ARG A C 1
ATOM 1997 O O . ARG A 1 266 ? -13.463 6.557 75.487 1.00 58.12 266 ARG A O 1
ATOM 2004 N N . GLY A 1 267 ? -14.522 5.775 73.664 1.00 51.66 267 GLY A N 1
ATOM 2005 C CA . GLY A 1 267 ? -13.402 5.960 72.750 1.00 51.66 267 GLY A CA 1
ATOM 2006 C C . GLY A 1 267 ? -12.363 4.853 72.935 1.00 51.66 267 GLY A C 1
ATOM 2007 O O . GLY A 1 267 ? -12.174 4.296 74.016 1.00 51.66 267 GLY A O 1
ATOM 2008 N N . ARG A 1 268 ? -11.695 4.485 71.846 1.00 49.34 268 ARG A N 1
ATOM 2009 C CA . ARG A 1 268 ? -10.686 3.426 71.850 1.00 49.34 268 ARG A CA 1
ATOM 2010 C C . ARG A 1 268 ? -9.508 3.851 72.741 1.00 49.34 268 ARG A C 1
ATOM 2012 O O . ARG A 1 268 ? -8.757 4.744 72.357 1.00 49.34 268 ARG A O 1
ATOM 2019 N N . GLU A 1 269 ? -9.329 3.215 73.902 1.00 53.47 269 GLU A N 1
ATOM 2020 C CA . GLU A 1 269 ? -8.118 3.398 74.712 1.00 53.47 269 GLU A CA 1
ATOM 2021 C C . GLU A 1 269 ? -6.916 2.885 73.917 1.00 53.47 269 GLU A C 1
ATOM 2023 O O . GLU A 1 269 ? -6.675 1.682 73.781 1.00 53.47 269 GLU A O 1
ATOM 2028 N N . VAL A 1 270 ? -6.154 3.819 73.357 1.00 42.94 270 VAL A N 1
ATOM 2029 C CA . VAL A 1 270 ? -4.809 3.536 72.877 1.00 42.94 270 VAL A CA 1
ATOM 2030 C C . VAL A 1 270 ? -3.953 3.380 74.126 1.00 42.94 270 VAL A C 1
ATOM 2032 O O . VAL A 1 270 ? -3.556 4.370 74.740 1.00 42.94 270 VAL A O 1
ATOM 2035 N N . LYS A 1 271 ? -3.718 2.133 74.547 1.00 45.19 271 LYS A N 1
ATOM 2036 C CA . LYS A 1 271 ? -2.670 1.864 75.534 1.00 45.19 271 LYS A CA 1
ATOM 2037 C C . LYS A 1 271 ? -1.327 2.333 74.949 1.00 45.19 271 LYS A C 1
ATOM 2039 O O . LYS A 1 271 ? -1.056 1.979 73.799 1.00 45.19 271 LYS A O 1
ATOM 2044 N N . PRO A 1 272 ? -0.552 3.141 75.694 1.00 48.91 272 PRO A N 1
ATOM 2045 C CA . PRO A 1 272 ? 0.758 3.617 75.261 1.00 48.91 272 PRO A CA 1
ATOM 2046 C C . PRO A 1 272 ? 1.771 2.477 75.120 1.00 48.91 272 PRO A C 1
ATOM 2048 O O . PRO A 1 272 ? 1.606 1.441 75.809 1.00 48.91 272 PRO A O 1
#

Secondary structure (DSSP, 8-state):
-EEETTTTEEE-----PPPTTTSTTSSSS-----HHHHHHHHHHTTEEEEEEEEETTTTEEEEEEEE-----------STTSPPPPB---HHHHHHHHHHT--HHHHHHHHHHHHHHHHHHHS-HHHHHHHHHHHHHHHHHHHHHHHHHHHHHHHHHHHHHHHHHHHHHHHHHHHHHHHHHHHHHS-S--HHHHHHHHSTTSHHHHHHHHHHHHHHHHHHHHHHHHTT-HHHHHHHHHHHHHHHHHHHHHHHHHHHHHH-TTHHHH------

=== Feature glossary ===
The features interleaved in this record are:

— What the protein is —

Sequence gives the chain of amino acids in standard one-letter code (A=alanine, C=cysteine, …, Y=tyrosine), read N→C. It is the only feature that is directly encoded by the gene; all structural features are derived from the folded form of this sequence.

Database cross-references. InterPro integrates a dozen domain/family signature databases into unified entries with residue-range hits. GO terms attach function/process/location labels with evidence codes. CATH codes position the fold in a four-level structural taxonomy. Organism is the NCBI-taxonomy species name.

— Where its atoms are —

Atomic coordinates in PDBx/mmCIF format — the same representation the Protein Data Bank distributes. Each line of the _atom_site loop places one backbone atom in Cartesian space (units: ångströms, origin: arbitrary).

The six renders are orthographic views along the three Cartesian axes in both directions. Representation (cartoon, sticks, or surface) and color scheme (sequence-rainbow or by-chain) vary across proteins so the training set covers all the common visualization conventions.

— Local backbone conformation —

Eight-state secondary structure (DSSP): H is the canonical α-helix, G the tighter 3₁₀-helix, I the wider π-helix; E/B are β-structure, T and S are turns and bends, and '-' is everything else. DSSP derives these from the pattern of main-chain N–H···O=C hydrogen bonds, not from the sequence.

P-SEA three-state annotation labels each residue as helix, strand, or coil based purely on the geometry of the Cα trace. It serves as a fallback when the full backbone (and thus DSSP) is unavailable.

The φ/ψ torsion pair specifies the backbone conformation at each residue. φ rotates about the N–Cα bond, ψ about the Cα–C bond. Steric clashes forbid most of the (φ, ψ) plane — the allowed regions (α-helix basin, β-sheet basin, left-handed helix) are the Ramachandran-allowed regions.

— Global shape and packing —

The geometric summary reports three shape descriptors. Rg (radius of gyration) measures how spread out the Cα atoms are about their centre of mass; compact globular proteins have small Rg, elongated or unfolded ones large. Cα contacts (<8 Å, |i−j|>4) count long-range residue pairs in spatial proximity — high for tightly packed folds, near zero for rods or random coil. The bounding-box extents give the protein's footprint along x, y, z in Å.

Solvent-accessible surface area (SASA) is the area in Å² traced out by the centre of a 1.4 Å probe sphere (a water molecule) rolled over the protein's van der Waals surface (Shrake–Rupley / Lee–Richards construction). Buried residues have near-zero SASA; fully exposed residues can exceed 200 Å². The total SASA scales roughly with the number of surface residues.

The contact map is a binary N×N matrix image: pixel (i, j) is dark where Cα_i and Cα_j are within 8 Å and |i−j|>4. Because the |i−j|>4 filter removes local helical contacts, off-diagonal stripes parallel to the main diagonal indicate parallel β-sheets; stripes perpendicular to it indicate antiparallel β-sheets. The Ramachandran plot scatters every residue's (φ, ψ) pair against the sterically allowed regions. The PAE heatmap renders the predicted-aligned-error matrix.

— Structural neighborhood —

3Di is Foldseek's structural alphabet. Each residue is assigned one of twenty discrete states based on how its Cα sits relative to its spatial (not sequential) neighbors. Aligning 3Di strings finds structural homologs roughly as well as full 3D superposition, but orders of magnitude faster.

Nearest PDB neighbors are the top structural matches found by Foldseek when searching this structure against the entire Protein Data Bank. Each hit reports a TM-score (0 to 1; >0.5 almost always implies the same fold) and an E-value. These are *structural* homologs — they may share no detectable sequence similarity.

— Confidence and disorder —

For AlphaFold models, the B-factor field carries pLDDT — the model's own estimate of local accuracy on a 0–100 scale. Regions with pLDDT<50 should be treated as essentially unmodeled; they often correspond to intrinsically disordered segments.

Crystallographic B-factors measure how much each atom's electron density is smeared out, in Å². They rise in mobile loops and surface residues and fall in the buried interior. In AlphaFold models this column is repurposed to hold pLDDT instead.

Predicted aligned error is AlphaFold's pairwise confidence. Unlike pLDDT (per-residue), PAE is per-residue-pair and captures whether two parts of the structure are correctly placed relative to each other. Units are ångströms of expected positional error.